Protein AF-A0A2V8FZW6-F1 (afdb_monomer_lite)

Secondary structure (DSSP, 8-state):
-----------------PPPP---S---SS---SS--TT---TT--STTEEEETTEEEEEE--SPPB-BT--EEEEEEEE-TTSPBPS-EEPBTTBS-EEEEEETTSS-EEEE-TT-S--HHHHHHHHHS--SS---------S---SEEEEEE-BSS-EEEEEEEEEEETTEEEEEEEEEEE-

Structure (mmCIF, N/CA/C/O backbone):
data_AF-A0A2V8FZW6-F1
#
_entry.id   AF-A0A2V8FZW6-F1
#
loop_
_atom_site.group_PDB
_atom_site.id
_atom_site.type_symbol
_atom_site.label_atom_id
_atom_site.label_alt_id
_atom_site.label_comp_id
_atom_site.label_asym_id
_atom_site.label_entity_id
_atom_site.label_seq_id
_atom_site.pdbx_PDB_ins_code
_atom_site.Cartn_x
_atom_site.Cartn_y
_atom_site.Cartn_z
_atom_site.occupancy
_atom_site.B_iso_or_equiv
_atom_site.auth_seq_id
_atom_site.auth_comp_id
_atom_site.auth_asym_id
_atom_site.auth_atom_id
_atom_site.pdbx_PDB_model_num
ATOM 1 N N . THR A 1 1 ? -23.608 31.453 0.745 1.00 37.31 1 THR A N 1
ATOM 2 C CA . THR A 1 1 ? -24.547 30.377 0.369 1.00 37.31 1 THR A CA 1
ATOM 3 C C . THR A 1 1 ? -24.039 29.763 -0.921 1.00 37.31 1 THR A C 1
ATOM 5 O O . THR A 1 1 ? -24.109 30.406 -1.955 1.00 37.31 1 THR A O 1
ATOM 8 N N . GLY A 1 2 ? -23.381 28.603 -0.852 1.00 37.06 2 GLY A N 1
ATOM 9 C CA . GLY A 1 2 ? -22.785 27.949 -2.024 1.00 37.06 2 GLY A CA 1
ATOM 10 C C . GLY A 1 2 ? -23.688 26.823 -2.505 1.00 37.06 2 GLY A C 1
ATOM 11 O O . GLY A 1 2 ? -23.987 25.921 -1.727 1.00 37.06 2 GLY A O 1
ATOM 12 N N . VAL A 1 3 ? -24.155 26.901 -3.746 1.00 42.91 3 VAL A N 1
ATOM 13 C CA . VAL A 1 3 ? -24.905 25.826 -4.403 1.00 42.91 3 VAL A CA 1
ATOM 14 C C . VAL A 1 3 ? -23.923 24.829 -5.017 1.00 42.91 3 VAL A C 1
ATOM 16 O O . VAL A 1 3 ? -22.973 25.223 -5.688 1.00 42.91 3 VAL A O 1
ATOM 19 N N . SER A 1 4 ? -24.134 23.537 -4.764 1.00 39.50 4 SER A N 1
ATOM 20 C CA . SER A 1 4 ? -23.433 22.450 -5.449 1.00 39.50 4 SER A CA 1
ATOM 21 C C . SER A 1 4 ? -24.036 22.284 -6.842 1.00 39.50 4 SER A C 1
ATOM 23 O O . SER A 1 4 ? -25.160 21.805 -6.971 1.00 39.50 4 SER A O 1
ATOM 25 N N . GLU A 1 5 ? -23.316 22.695 -7.881 1.00 42.81 5 GLU A N 1
ATOM 26 C CA . GLU A 1 5 ? -23.741 22.496 -9.268 1.00 42.81 5 GLU A CA 1
ATOM 27 C C . GLU A 1 5 ? -23.137 21.197 -9.815 1.00 42.81 5 GLU A C 1
ATOM 29 O O . GLU A 1 5 ? -21.936 20.953 -9.696 1.00 42.81 5 GLU A O 1
ATOM 34 N N . THR A 1 6 ? -23.976 20.333 -10.390 1.00 39.56 6 THR A N 1
ATOM 35 C CA . THR A 1 6 ? -23.524 19.135 -11.110 1.00 39.56 6 THR A CA 1
ATOM 36 C C . THR A 1 6 ? -23.432 19.483 -12.587 1.00 39.56 6 THR A C 1
ATOM 38 O O . THR A 1 6 ? -24.453 19.622 -13.258 1.00 39.56 6 THR A O 1
ATOM 41 N N . VAL A 1 7 ? -22.211 19.625 -13.097 1.00 40.31 7 VAL A N 1
ATOM 42 C CA . VAL A 1 7 ? -21.964 19.813 -14.530 1.00 40.31 7 VAL A CA 1
ATOM 43 C C . VAL A 1 7 ? -22.013 18.446 -15.211 1.00 40.31 7 VAL A C 1
ATOM 45 O O . VAL A 1 7 ? -21.285 17.530 -14.833 1.00 40.31 7 VAL A O 1
ATOM 48 N N . THR A 1 8 ? -22.873 18.303 -16.218 1.00 46.88 8 THR A N 1
ATOM 49 C CA . THR A 1 8 ? -22.914 17.126 -17.095 1.00 46.88 8 THR A CA 1
ATOM 50 C C . THR A 1 8 ? -22.388 17.512 -18.473 1.00 46.88 8 THR A C 1
ATOM 52 O O . THR A 1 8 ? -22.739 18.562 -19.006 1.00 46.88 8 THR A O 1
ATOM 55 N N . ALA A 1 9 ? -21.523 16.676 -19.046 1.00 47.47 9 ALA A N 1
ATOM 56 C CA . ALA A 1 9 ? -21.022 16.824 -20.408 1.00 47.47 9 ALA A CA 1
ATOM 57 C C . ALA A 1 9 ? -21.218 15.503 -21.161 1.00 47.47 9 ALA A C 1
ATOM 59 O O . ALA A 1 9 ? -20.984 14.430 -20.603 1.00 47.47 9 ALA A O 1
ATOM 60 N N . GLN A 1 10 ? -21.650 15.580 -22.420 1.00 45.34 10 GLN A N 1
ATOM 61 C CA . GLN A 1 10 ? -21.678 14.439 -23.334 1.00 45.34 10 GLN A CA 1
ATOM 62 C C . GLN A 1 10 ? -20.385 14.423 -24.150 1.00 45.34 10 GLN A C 1
ATOM 64 O O . GLN A 1 10 ? -20.013 15.425 -24.757 1.00 45.34 10 GLN A O 1
ATOM 69 N N . LEU A 1 11 ? -19.694 13.283 -24.132 1.00 40.28 11 LEU A N 1
ATOM 70 C CA . LEU A 1 11 ? -18.463 13.050 -24.879 1.00 40.28 11 LEU A CA 1
ATOM 71 C C . LEU A 1 11 ? -18.754 12.044 -25.998 1.00 40.28 11 LEU A C 1
ATOM 73 O O . LEU A 1 11 ? -18.928 10.856 -25.736 1.00 40.28 11 LEU A O 1
ATOM 77 N N . GLU A 1 12 ? -18.794 12.521 -27.238 1.00 54.53 12 GLU A N 1
ATOM 78 C CA . GLU A 1 12 ? -18.838 11.673 -28.433 1.00 54.53 12 GLU A CA 1
ATOM 79 C C . GLU A 1 12 ? -17.434 11.085 -28.658 1.00 54.53 12 GLU A C 1
ATOM 81 O O . GLU A 1 12 ? -16.469 11.818 -28.891 1.00 54.53 12 GLU A O 1
ATOM 86 N N . THR A 1 13 ? -17.285 9.763 -28.547 1.00 51.19 13 THR A N 1
ATOM 87 C CA . THR A 1 13 ? -16.025 9.065 -28.842 1.00 51.19 13 THR A CA 1
ATOM 88 C C . THR A 1 13 ? -16.138 8.337 -30.180 1.00 51.19 13 THR A C 1
ATOM 90 O O . THR A 1 13 ? -17.177 7.768 -30.509 1.00 51.19 13 THR A O 1
ATOM 93 N N . GLY A 1 14 ? -15.070 8.352 -30.985 1.00 64.56 14 GLY A N 1
ATOM 94 C CA . GLY A 1 14 ? -15.000 7.502 -32.176 1.00 64.56 14 GLY A CA 1
ATOM 95 C C . GLY A 1 14 ? -15.091 6.021 -31.791 1.00 64.56 14 GLY A C 1
ATOM 96 O O . GLY A 1 14 ? -14.743 5.654 -30.670 1.00 64.56 14 GLY A O 1
ATOM 97 N N . ALA A 1 15 ? -15.545 5.160 -32.706 1.00 63.94 15 ALA A N 1
ATOM 98 C CA . ALA A 1 15 ? -15.730 3.734 -32.435 1.00 63.94 15 ALA A CA 1
ATOM 99 C C . ALA A 1 15 ? -14.435 3.071 -31.917 1.00 63.94 15 ALA A C 1
ATOM 101 O O . ALA A 1 15 ? -13.518 2.772 -32.684 1.00 63.94 15 ALA A O 1
ATOM 102 N N . ILE A 1 16 ? -14.369 2.817 -30.607 1.00 58.41 16 ILE A N 1
ATOM 103 C CA . ILE A 1 16 ? -13.275 2.078 -29.977 1.00 58.41 16 ILE A CA 1
ATOM 104 C C . ILE A 1 16 ? -13.527 0.589 -30.227 1.00 58.41 16 ILE A C 1
ATOM 106 O O . ILE A 1 16 ? -14.427 -0.006 -29.636 1.00 58.41 16 ILE A O 1
ATOM 110 N N . ARG A 1 17 ? -12.736 -0.039 -31.105 1.00 65.25 17 ARG A N 1
ATOM 111 C CA . ARG A 1 17 ? -12.710 -1.506 -31.206 1.00 65.25 17 ARG A CA 1
ATOM 112 C C . ARG A 1 17 ? -11.964 -2.063 -29.997 1.00 65.25 17 ARG A C 1
ATOM 114 O O . ARG A 1 17 ? -10.741 -2.156 -30.013 1.00 65.25 17 ARG A O 1
ATOM 121 N N . GLY A 1 18 ? -12.706 -2.387 -28.944 1.00 56.25 18 GLY A N 1
ATOM 122 C CA . GLY A 1 18 ? -12.157 -3.049 -27.766 1.00 56.25 18 GLY A CA 1
ATOM 123 C C . GLY A 1 18 ? -11.680 -4.465 -28.091 1.00 56.25 18 GLY A C 1
ATOM 124 O O . GLY A 1 18 ? -12.322 -5.195 -28.847 1.00 56.25 18 GLY A O 1
ATOM 125 N N . THR A 1 19 ? -10.553 -4.861 -27.511 1.00 69.62 19 THR A N 1
ATOM 126 C CA . THR A 1 19 ? -10.194 -6.274 -27.358 1.00 69.62 19 THR A CA 1
ATOM 127 C C . THR A 1 19 ? -10.970 -6.866 -26.184 1.00 69.62 19 THR A C 1
ATOM 129 O O . THR A 1 19 ? -11.463 -6.127 -25.330 1.00 69.62 19 THR A O 1
ATOM 132 N N . SER A 1 20 ? -11.067 -8.197 -26.110 1.00 73.00 20 SER A N 1
ATOM 133 C CA . SER A 1 20 ? -11.586 -8.842 -24.899 1.00 73.00 20 SER A CA 1
ATOM 134 C C . SER A 1 20 ? -10.801 -8.352 -23.685 1.00 73.00 20 SER A C 1
ATOM 136 O O . SER A 1 20 ? -9.573 -8.249 -23.741 1.00 73.00 20 SER A O 1
ATOM 138 N N . LEU A 1 21 ? -11.512 -8.050 -22.600 1.00 49.66 21 LEU A N 1
ATOM 139 C CA . LEU A 1 21 ? -10.884 -7.688 -21.338 1.00 49.66 21 LEU A CA 1
ATOM 140 C C . LEU A 1 21 ? -10.069 -8.891 -20.850 1.00 49.66 21 LEU A C 1
ATOM 142 O O . LEU A 1 21 ? -10.603 -9.992 -20.713 1.00 49.66 21 LEU A O 1
ATOM 146 N N . ALA A 1 22 ? -8.778 -8.676 -20.628 1.00 60.47 22 ALA A N 1
ATOM 147 C CA . ALA A 1 22 ? -7.911 -9.597 -19.912 1.00 60.47 22 ALA A CA 1
ATOM 148 C C . ALA A 1 22 ? -7.628 -8.994 -18.534 1.00 60.47 22 ALA A C 1
ATOM 150 O O . ALA A 1 22 ? -7.476 -7.776 -18.417 1.00 60.47 22 ALA A O 1
ATOM 151 N N . GLY A 1 23 ? -7.590 -9.836 -17.499 1.00 60.00 23 GLY A N 1
ATOM 152 C CA . GLY A 1 23 ? -7.098 -9.411 -16.190 1.00 60.00 23 GLY A CA 1
ATOM 153 C C . GLY A 1 23 ? -5.628 -9.006 -16.284 1.00 60.00 23 GLY A C 1
ATOM 154 O O . GLY A 1 23 ? -4.887 -9.547 -17.108 1.00 60.00 23 GLY A O 1
ATOM 155 N N . ASP A 1 24 ? -5.218 -8.053 -15.456 1.00 74.44 24 ASP A N 1
ATOM 156 C CA . ASP A 1 24 ? -3.801 -7.771 -15.251 1.00 74.44 24 ASP A CA 1
ATOM 157 C C . ASP A 1 24 ? -3.147 -8.873 -14.389 1.00 74.44 24 ASP A C 1
ATOM 159 O O . ASP A 1 24 ? -3.790 -9.822 -13.933 1.00 74.44 24 ASP A O 1
ATOM 163 N N . ASP A 1 25 ? -1.839 -8.773 -14.182 1.00 71.62 25 ASP A N 1
ATOM 164 C CA . ASP A 1 25 ? -1.053 -9.699 -13.371 1.00 71.62 25 ASP A CA 1
ATOM 165 C C . ASP A 1 25 ? -1.052 -9.341 -11.870 1.00 71.62 25 ASP A C 1
ATOM 167 O O . ASP A 1 25 ? -0.186 -9.800 -11.130 1.00 71.62 25 ASP A O 1
ATOM 171 N N . SER A 1 26 ? -2.054 -8.588 -11.390 1.00 73.50 26 SER A N 1
ATOM 172 C CA . SER A 1 26 ? -2.211 -8.141 -9.990 1.00 73.50 26 SER A CA 1
ATOM 173 C C . SER A 1 26 ? -2.472 -9.244 -8.961 1.00 73.50 26 SER A C 1
ATOM 175 O O . SER A 1 26 ? -2.750 -8.943 -7.796 1.00 73.50 26 SER A O 1
ATOM 177 N N . ALA A 1 27 ? -2.475 -10.511 -9.368 1.00 68.56 27 ALA A N 1
ATOM 178 C CA . ALA A 1 27 ? -2.904 -11.611 -8.521 1.00 68.56 27 ALA A CA 1
ATOM 179 C C . ALA A 1 27 ? -2.099 -11.667 -7.211 1.00 68.56 27 ALA A C 1
ATOM 181 O O . ALA A 1 27 ? -0.873 -11.546 -7.187 1.00 68.56 27 ALA A O 1
ATOM 182 N N . LEU A 1 28 ? -2.801 -11.907 -6.102 1.00 61.47 28 LEU A N 1
ATOM 183 C CA . LEU A 1 28 ? -2.151 -12.283 -4.856 1.00 61.47 28 LEU A CA 1
ATOM 184 C C . LEU A 1 28 ? -1.648 -13.725 -5.012 1.00 61.47 28 LEU A C 1
ATOM 186 O O . LEU A 1 28 ? -2.444 -14.635 -5.246 1.00 61.47 28 LEU A O 1
ATOM 190 N N . SER A 1 29 ? -0.344 -13.958 -4.873 1.00 50.22 29 SER A N 1
ATOM 191 C CA . SER A 1 29 ? 0.184 -15.324 -4.823 1.00 50.22 29 SER A CA 1
ATOM 192 C C . SER A 1 29 ? -0.043 -15.900 -3.419 1.00 50.22 29 SER A C 1
ATOM 194 O O . SER A 1 29 ? 0.806 -15.777 -2.542 1.00 50.22 29 SER A O 1
ATOM 196 N N . GLY A 1 30 ? -1.228 -16.474 -3.194 1.00 43.97 30 GLY A N 1
ATOM 197 C CA . GLY A 1 30 ? -1.678 -17.078 -1.933 1.00 43.97 30 GLY A CA 1
ATOM 198 C C . GLY A 1 30 ? -3.182 -17.377 -1.980 1.00 43.97 30 GLY A C 1
ATOM 199 O O . GLY A 1 30 ? -3.922 -16.684 -2.674 1.00 43.97 30 GLY A O 1
ATOM 200 N N . VAL A 1 31 ? -3.637 -18.435 -1.298 1.00 35.38 31 VAL A N 1
ATOM 201 C CA . VAL A 1 31 ? -5.030 -18.925 -1.351 1.00 35.38 31 VAL A CA 1
ATOM 202 C C . VAL A 1 31 ? -6.021 -17.811 -0.990 1.00 35.38 31 VAL A C 1
ATOM 204 O O . VAL A 1 31 ? -6.057 -17.341 0.140 1.00 35.38 31 VAL A O 1
ATOM 207 N N . VAL A 1 32 ? -6.867 -17.420 -1.947 1.00 36.56 32 VAL A N 1
ATOM 208 C CA . VAL A 1 32 ? -8.099 -16.654 -1.698 1.00 36.56 32 VAL A CA 1
ATOM 209 C C . VAL A 1 32 ? -9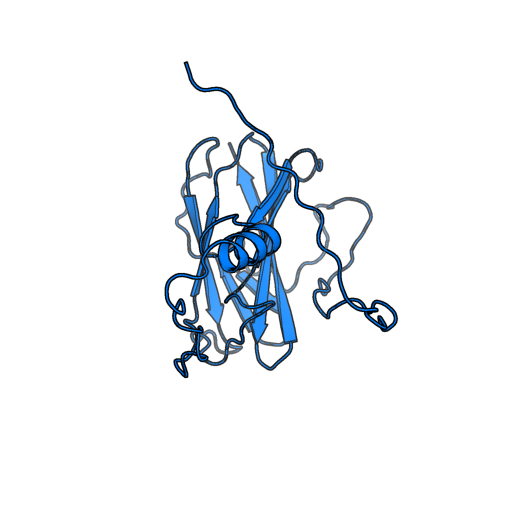.175 -17.641 -1.243 1.00 36.56 32 VAL A C 1
ATOM 211 O O . VAL A 1 32 ? -9.989 -18.126 -2.026 1.00 36.56 32 VAL A O 1
ATOM 214 N N . GLY A 1 33 ? -9.116 -18.011 0.035 1.00 32.34 33 GLY A N 1
ATOM 215 C CA . GLY A 1 33 ? -10.175 -18.752 0.711 1.00 32.34 33 GLY A CA 1
ATOM 216 C C . GLY A 1 33 ? -11.319 -17.813 1.089 1.00 32.34 33 GLY A C 1
ATOM 217 O O . GLY A 1 33 ? -11.106 -16.644 1.403 1.00 32.34 33 GLY A O 1
ATOM 218 N N . SER A 1 34 ? -12.553 -18.314 1.044 1.00 38.72 34 SER A N 1
ATOM 219 C CA . SER A 1 34 ? -13.730 -17.582 1.522 1.00 38.72 34 SER A CA 1
ATOM 220 C C . SER A 1 34 ? -13.543 -17.190 2.994 1.00 38.72 34 SER A C 1
ATOM 222 O O . SER A 1 34 ? -13.568 -18.044 3.875 1.00 38.72 34 SER A O 1
ATOM 224 N N . GLY A 1 35 ? -13.355 -15.892 3.238 1.00 41.72 35 GLY A N 1
ATOM 225 C CA . GLY A 1 35 ? -13.080 -15.320 4.555 1.00 41.72 35 GLY A CA 1
ATOM 226 C C . GLY A 1 35 ? -11.583 -15.232 4.855 1.00 41.72 35 GLY A C 1
ATOM 227 O O . GLY A 1 35 ? -10.868 -16.223 4.769 1.00 41.72 35 GLY A O 1
ATOM 228 N N . PHE A 1 36 ? -11.118 -14.036 5.241 1.00 44.56 36 PHE A N 1
ATOM 229 C CA . PHE A 1 36 ? -9.757 -13.797 5.732 1.00 44.56 36 PHE A CA 1
ATOM 230 C C . PHE A 1 36 ? -9.519 -14.580 7.034 1.00 44.56 36 PHE A C 1
ATOM 232 O O . PHE A 1 36 ? -9.681 -14.054 8.139 1.00 44.56 36 PHE A O 1
ATOM 239 N N . SER A 1 37 ? -9.183 -15.860 6.906 1.00 39.72 37 SER A N 1
ATOM 240 C CA . SER A 1 37 ? -8.932 -16.765 8.019 1.00 39.72 37 SER A CA 1
ATOM 241 C C . SER A 1 37 ? -7.537 -16.528 8.594 1.00 39.72 37 SER A C 1
ATOM 243 O O . SER A 1 37 ? -6.593 -16.157 7.899 1.00 39.72 37 SER A O 1
ATOM 245 N N . ARG A 1 38 ? -7.395 -16.755 9.904 1.00 42.84 38 ARG A N 1
ATOM 246 C CA . ARG A 1 38 ? -6.183 -16.470 10.699 1.00 42.84 38 ARG A CA 1
ATOM 247 C C . ARG A 1 38 ? -4.940 -17.276 10.274 1.00 42.84 38 ARG A C 1
ATOM 249 O O . ARG A 1 38 ? -3.876 -17.070 10.845 1.00 42.84 38 ARG A O 1
ATOM 256 N N . THR A 1 39 ? -5.089 -18.203 9.331 1.00 36.53 39 THR A N 1
ATOM 257 C CA . THR A 1 39 ? -4.117 -19.249 8.990 1.00 36.53 39 THR A CA 1
ATOM 258 C C . THR A 1 39 ? -3.834 -19.374 7.496 1.00 36.53 39 THR A C 1
ATOM 260 O O . THR A 1 39 ? -3.226 -20.366 7.100 1.00 36.53 39 THR A O 1
ATOM 263 N N . ASP A 1 40 ? -4.216 -18.405 6.659 1.00 40.09 40 ASP A N 1
ATOM 264 C CA . ASP A 1 40 ? -3.645 -18.369 5.311 1.00 40.09 40 ASP A CA 1
ATOM 265 C C . ASP A 1 40 ? -2.142 -18.161 5.479 1.00 40.09 40 ASP A C 1
ATOM 267 O O . ASP A 1 40 ? -1.707 -17.127 5.985 1.00 40.09 40 ASP A O 1
ATOM 271 N N . ALA A 1 41 ? -1.358 -19.193 5.165 1.00 36.28 41 ALA A N 1
ATOM 272 C CA . ALA A 1 41 ? 0.093 -19.171 5.201 1.00 36.28 41 ALA A CA 1
ATOM 273 C C . ALA A 1 41 ? 0.577 -18.185 4.132 1.00 36.28 41 ALA A C 1
ATOM 275 O O . ALA A 1 41 ? 0.860 -18.535 2.989 1.00 36.28 41 ALA A O 1
ATOM 276 N N . LEU A 1 42 ? 0.572 -16.918 4.528 1.00 42.50 42 LEU A N 1
ATOM 277 C CA . LEU A 1 42 ? 1.195 -15.800 3.856 1.00 42.50 42 LEU A CA 1
ATOM 278 C C . LEU A 1 42 ? 2.650 -16.185 3.567 1.00 42.50 42 LEU A C 1
ATOM 280 O O . LEU A 1 42 ? 3.297 -16.790 4.426 1.00 42.50 42 LEU A O 1
ATOM 284 N N . SER A 1 43 ? 3.153 -15.819 2.384 1.00 39.81 43 SER A N 1
ATOM 285 C CA . SER A 1 43 ? 4.587 -15.679 2.101 1.00 39.81 43 SER A CA 1
ATOM 286 C C . SER A 1 43 ? 5.386 -15.472 3.374 1.00 39.81 43 SER A C 1
ATOM 288 O O . SER A 1 43 ? 5.110 -14.476 4.031 1.00 39.81 43 SER A O 1
ATOM 290 N N . GLU A 1 44 ? 6.311 -16.385 3.701 1.00 36.91 44 GLU A N 1
ATOM 291 C CA . GLU A 1 44 ? 7.166 -16.397 4.901 1.00 36.91 44 GLU A CA 1
ATOM 292 C C . GLU A 1 44 ? 7.077 -15.096 5.723 1.00 36.91 44 GLU A C 1
ATOM 294 O O . GLU A 1 44 ? 7.885 -14.176 5.569 1.00 36.91 44 GLU A O 1
ATOM 299 N N . VAL A 1 45 ? 6.023 -14.983 6.542 1.00 39.16 45 VAL A N 1
ATOM 300 C CA . VAL A 1 45 ? 5.827 -13.827 7.417 1.00 39.16 45 VAL A CA 1
ATOM 301 C C . VAL A 1 45 ? 6.799 -14.017 8.559 1.00 39.16 45 VAL A C 1
ATOM 303 O O . VAL A 1 45 ? 6.475 -14.602 9.592 1.00 39.16 45 VAL A O 1
ATOM 306 N N . VAL A 1 46 ? 8.026 -13.544 8.367 1.00 34.97 46 VAL A N 1
ATOM 307 C CA . VAL A 1 46 ? 8.974 -13.398 9.470 1.00 34.97 46 VAL A CA 1
ATOM 308 C C . VAL A 1 46 ? 8.625 -12.090 10.173 1.00 34.97 46 VAL A C 1
ATOM 310 O O . VAL A 1 46 ? 9.205 -11.036 9.924 1.00 34.97 46 VAL A O 1
ATOM 313 N N . GLY A 1 47 ? 7.611 -12.157 11.034 1.00 39.16 47 GLY A N 1
ATOM 314 C CA . GLY A 1 47 ? 7.142 -11.020 11.819 1.00 39.16 47 GLY A CA 1
ATOM 315 C C . GLY A 1 47 ? 6.369 -9.981 11.002 1.00 39.16 47 GLY A C 1
ATOM 316 O O . GLY A 1 47 ? 6.451 -9.895 9.783 1.00 39.16 47 GLY A O 1
ATOM 317 N N . SER A 1 48 ? 5.591 -9.168 11.704 1.00 53.41 48 SER A N 1
ATOM 318 C CA . SER A 1 48 ? 4.645 -8.150 11.221 1.00 53.41 48 SER A CA 1
ATOM 319 C C . SER A 1 48 ? 5.234 -6.994 10.384 1.00 53.41 48 SER A C 1
ATOM 321 O O . SER A 1 48 ? 4.646 -5.916 10.343 1.00 53.41 48 SER A O 1
ATOM 323 N N . GLY A 1 49 ? 6.408 -7.163 9.772 1.00 63.81 49 GLY A N 1
ATOM 324 C CA . GLY A 1 49 ? 7.179 -6.089 9.150 1.00 63.81 49 GLY A CA 1
ATOM 325 C C . GLY A 1 49 ? 7.359 -6.200 7.640 1.00 63.81 49 GLY A C 1
ATOM 326 O O . GLY A 1 49 ? 7.576 -5.171 7.013 1.00 63.81 49 GLY A O 1
ATOM 327 N N . PHE A 1 50 ? 7.275 -7.388 7.028 1.00 67.00 50 PHE A N 1
ATOM 328 C CA . PHE A 1 50 ? 7.506 -7.523 5.586 1.00 67.00 50 PHE A CA 1
ATOM 329 C C . PHE A 1 50 ? 6.744 -8.684 4.936 1.00 67.00 50 PHE A C 1
ATOM 331 O O . PHE A 1 50 ? 6.373 -9.651 5.594 1.00 67.00 50 PHE A O 1
ATOM 338 N N . SER A 1 51 ? 6.557 -8.592 3.621 1.00 74.94 51 SER A N 1
ATOM 339 C CA . SER A 1 51 ? 6.024 -9.647 2.754 1.00 74.94 51 SER A CA 1
ATOM 340 C C . SER A 1 51 ? 7.012 -9.921 1.618 1.00 74.94 51 SER A C 1
ATOM 342 O O . SER A 1 51 ? 7.724 -9.009 1.192 1.00 74.94 51 SER A O 1
ATOM 344 N N . ARG A 1 52 ? 7.104 -11.170 1.147 1.00 76.44 52 ARG A N 1
ATOM 345 C CA . ARG A 1 52 ? 8.059 -11.580 0.107 1.00 76.44 52 ARG A CA 1
ATOM 346 C C . ARG A 1 52 ? 7.351 -12.244 -1.067 1.00 76.44 52 ARG A C 1
ATOM 348 O O . ARG A 1 52 ? 6.616 -13.207 -0.867 1.00 76.44 52 ARG A O 1
ATOM 355 N N . THR A 1 53 ? 7.646 -11.790 -2.278 1.00 72.00 53 THR A N 1
ATOM 356 C CA . THR A 1 53 ? 7.065 -12.320 -3.518 1.00 72.00 53 THR A CA 1
ATOM 357 C C . THR A 1 53 ? 8.135 -12.273 -4.611 1.00 72.00 53 THR A C 1
ATOM 359 O O . THR A 1 53 ? 8.823 -11.268 -4.747 1.00 72.00 53 THR A O 1
ATOM 362 N N . ASN A 1 54 ? 8.369 -13.387 -5.319 1.00 73.62 54 ASN A N 1
ATOM 363 C CA . ASN A 1 54 ? 9.323 -13.493 -6.445 1.00 73.62 54 ASN A CA 1
ATOM 364 C C . ASN A 1 54 ? 10.730 -12.897 -6.199 1.00 73.62 54 ASN A C 1
ATOM 366 O O . ASN A 1 54 ? 11.328 -12.285 -7.079 1.00 73.62 54 ASN A O 1
ATOM 370 N N . GLY A 1 55 ? 11.278 -13.053 -4.988 1.00 77.81 55 GLY A N 1
ATOM 371 C CA . GLY A 1 55 ? 12.589 -12.493 -4.631 1.00 77.81 55 GLY A CA 1
ATOM 372 C C . GLY A 1 55 ? 12.579 -10.997 -4.291 1.00 77.81 55 GLY A C 1
ATOM 373 O O . GLY A 1 55 ? 13.602 -10.480 -3.857 1.00 77.81 55 GLY A O 1
ATOM 374 N N . THR A 1 56 ? 11.438 -10.322 -4.396 1.00 87.44 56 THR A N 1
ATOM 375 C CA . THR A 1 56 ? 11.199 -8.971 -3.878 1.00 87.44 56 THR A CA 1
ATOM 376 C C . THR A 1 56 ? 10.689 -9.051 -2.441 1.00 87.44 56 THR A C 1
ATOM 378 O O . THR A 1 56 ? 9.858 -9.898 -2.108 1.00 87.44 56 THR A O 1
ATOM 381 N N . ARG A 1 57 ? 11.186 -8.178 -1.568 1.00 90.94 57 ARG A N 1
ATOM 382 C CA . ARG A 1 57 ? 10.692 -7.989 -0.198 1.00 90.94 57 ARG A CA 1
ATOM 383 C C . ARG A 1 57 ? 10.046 -6.613 -0.101 1.00 90.94 57 ARG A C 1
ATOM 385 O O . ARG A 1 57 ? 10.636 -5.632 -0.524 1.00 90.94 57 ARG A O 1
ATOM 392 N N . ILE A 1 58 ? 8.850 -6.523 0.465 1.00 92.56 58 ILE A N 1
ATOM 393 C CA . ILE A 1 58 ? 8.179 -5.248 0.739 1.00 92.56 58 ILE A CA 1
ATOM 394 C C . ILE A 1 58 ? 8.058 -5.113 2.250 1.00 92.56 58 ILE A C 1
ATOM 396 O O . ILE A 1 58 ? 7.422 -5.944 2.894 1.00 92.56 58 ILE A O 1
ATOM 400 N N . VAL A 1 59 ? 8.684 -4.083 2.810 1.00 92.56 59 VAL A N 1
ATOM 401 C CA . VAL A 1 59 ? 8.812 -3.831 4.247 1.00 92.56 59 VAL A CA 1
ATOM 402 C C . VAL A 1 59 ? 7.941 -2.647 4.641 1.00 92.56 59 VAL A C 1
ATOM 404 O O . VAL A 1 59 ? 8.095 -1.562 4.088 1.00 92.56 59 VAL A O 1
ATOM 407 N N . TRP A 1 60 ? 7.059 -2.814 5.622 1.00 93.00 60 TRP A N 1
ATOM 408 C CA . TRP A 1 60 ? 6.320 -1.707 6.221 1.00 93.00 60 TRP A CA 1
ATOM 409 C C . TRP A 1 60 ? 7.220 -0.936 7.190 1.00 93.00 60 TRP A C 1
ATOM 411 O O . TRP A 1 60 ? 7.569 -1.416 8.269 1.00 93.00 60 TRP A O 1
ATOM 421 N N . VAL A 1 61 ? 7.590 0.283 6.802 1.00 92.00 61 VAL A N 1
ATOM 422 C CA . VAL A 1 61 ? 8.404 1.193 7.607 1.00 92.00 61 VAL A CA 1
ATOM 423 C C . VAL A 1 61 ? 7.484 1.962 8.553 1.00 92.00 61 VAL A C 1
ATOM 425 O O . VAL A 1 61 ? 6.767 2.874 8.137 1.00 92.00 61 VAL A O 1
ATOM 428 N N . ARG A 1 62 ? 7.491 1.579 9.831 1.00 88.00 62 ARG A N 1
ATOM 429 C CA . ARG A 1 62 ? 6.705 2.219 10.893 1.00 88.00 62 ARG A CA 1
ATOM 430 C C . ARG A 1 62 ? 7.372 2.072 12.255 1.00 88.00 62 ARG A C 1
ATOM 432 O O . ARG A 1 62 ? 8.222 1.204 12.444 1.00 88.00 62 ARG A O 1
ATOM 439 N N . ASP A 1 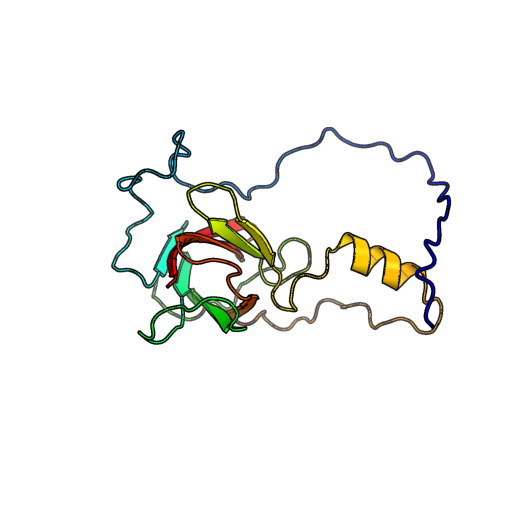63 ? 6.931 2.882 13.208 1.00 85.88 63 ASP A N 1
ATOM 440 C CA . ASP A 1 63 ? 7.192 2.637 14.621 1.00 85.88 63 ASP A CA 1
ATOM 441 C C . ASP A 1 63 ? 6.215 1.592 15.204 1.00 85.88 63 ASP A C 1
ATOM 443 O O . ASP A 1 63 ? 5.341 1.039 14.520 1.00 85.88 63 ASP A O 1
ATOM 447 N N . THR A 1 64 ? 6.376 1.308 16.494 1.00 81.19 64 THR A N 1
ATOM 448 C CA . THR A 1 64 ? 5.535 0.371 17.247 1.00 81.19 64 THR A CA 1
ATOM 449 C C . THR A 1 64 ? 4.304 1.033 17.875 1.00 81.19 64 THR A C 1
ATOM 451 O O . THR A 1 64 ? 3.614 0.388 18.668 1.00 81.19 64 THR A O 1
ATOM 454 N N . GLN A 1 65 ? 3.997 2.296 17.541 1.00 85.62 65 GLN A N 1
ATOM 455 C CA . GLN A 1 65 ? 2.826 2.966 18.100 1.00 85.62 65 GLN A CA 1
ATOM 456 C C . GLN A 1 65 ? 1.535 2.308 17.596 1.00 85.62 65 GLN A C 1
ATOM 458 O O . GLN A 1 65 ? 1.461 1.892 16.434 1.00 85.62 65 GLN A O 1
ATOM 463 N N . PRO A 1 66 ? 0.495 2.192 18.441 1.00 89.31 66 PRO A N 1
ATOM 464 C CA . PRO A 1 66 ? -0.807 1.704 18.007 1.00 89.31 66 PRO A CA 1
ATOM 465 C C . PRO A 1 66 ? -1.386 2.561 16.877 1.00 89.31 66 PRO A C 1
ATOM 467 O O . PRO A 1 66 ? -1.283 3.783 16.905 1.00 89.31 66 PRO A O 1
ATOM 470 N N . LEU A 1 67 ? -2.044 1.921 15.908 1.00 91.06 67 LEU A N 1
ATOM 471 C CA . LEU A 1 67 ? -2.837 2.648 14.920 1.00 91.06 67 LEU A CA 1
ATOM 472 C C . LEU A 1 67 ? -4.139 3.109 15.564 1.00 91.06 67 LEU A C 1
ATOM 474 O O . LEU A 1 67 ? -4.844 2.297 16.169 1.00 91.06 67 LEU A O 1
ATOM 478 N N . THR A 1 68 ? -4.458 4.386 15.396 1.00 91.00 68 THR A N 1
ATOM 479 C CA . THR A 1 68 ? -5.689 4.997 15.893 1.00 91.00 68 THR A CA 1
ATOM 480 C C . THR A 1 68 ? -6.579 5.446 14.748 1.00 91.00 68 THR A C 1
ATOM 482 O O . THR A 1 68 ? -6.124 5.773 13.648 1.00 91.00 68 THR A O 1
ATOM 485 N N . THR A 1 69 ? -7.878 5.471 15.010 1.00 90.31 69 THR A N 1
ATOM 486 C CA . THR A 1 69 ? -8.846 6.023 14.059 1.00 90.31 69 THR A CA 1
ATOM 487 C C . THR A 1 69 ? -8.745 7.540 13.920 1.00 90.31 69 THR A C 1
ATOM 489 O O . THR A 1 69 ? -8.245 8.235 14.803 1.00 90.31 69 THR A O 1
ATOM 492 N N . LYS A 1 70 ? -9.269 8.063 12.804 1.00 84.62 70 LYS A N 1
ATOM 493 C CA . LYS A 1 70 ? -9.449 9.503 12.533 1.00 84.62 70 LYS A CA 1
ATOM 494 C C . LYS A 1 70 ? -8.156 10.327 12.595 1.00 84.62 70 LYS A C 1
ATOM 496 O O . LYS A 1 70 ? -8.200 11.549 12.709 1.00 84.62 70 LYS A O 1
ATOM 501 N N . THR A 1 71 ? -7.008 9.669 12.475 1.00 85.69 71 THR A N 1
ATOM 502 C CA . THR A 1 71 ? -5.692 10.295 12.354 1.00 85.69 71 THR A CA 1
ATOM 503 C C . THR A 1 71 ? -5.161 10.034 10.952 1.00 85.69 71 THR A C 1
ATOM 505 O O . THR A 1 71 ? -5.148 8.892 10.499 1.00 85.69 71 THR A O 1
ATOM 508 N N . LEU A 1 72 ? -4.736 11.089 10.253 1.00 85.38 72 LEU A N 1
ATOM 509 C CA . LEU A 1 72 ? -4.035 10.936 8.982 1.00 85.38 72 LEU A CA 1
ATOM 510 C C . LEU A 1 72 ? -2.632 10.383 9.255 1.00 85.38 72 LEU A C 1
ATOM 512 O O . LEU A 1 72 ? -1.849 10.993 9.980 1.00 85.38 72 LEU A O 1
ATOM 516 N N . THR A 1 73 ? -2.313 9.237 8.666 1.00 86.00 73 THR A N 1
ATOM 517 C CA . THR A 1 73 ? -1.015 8.572 8.783 1.00 86.00 73 THR A CA 1
ATOM 518 C C . THR A 1 73 ? -0.417 8.360 7.398 1.00 86.00 73 THR A C 1
ATOM 520 O O . THR A 1 73 ? -1.126 8.061 6.437 1.00 86.00 73 THR A O 1
ATOM 523 N N . ILE A 1 74 ? 0.903 8.511 7.293 1.00 88.19 74 ILE A N 1
ATOM 524 C CA . ILE A 1 74 ? 1.651 8.217 6.070 1.00 88.19 74 ILE A CA 1
ATOM 525 C C . ILE A 1 74 ? 2.184 6.785 6.161 1.00 88.19 74 ILE A C 1
ATOM 527 O O . ILE A 1 74 ? 3.161 6.515 6.859 1.00 88.19 74 ILE A O 1
ATOM 531 N N . PHE A 1 75 ? 1.532 5.854 5.467 1.00 92.00 75 PHE A N 1
ATOM 532 C CA . PHE A 1 75 ? 1.929 4.447 5.436 1.00 92.00 75 PHE A CA 1
ATOM 533 C C . PHE A 1 75 ? 3.055 4.257 4.432 1.00 92.00 75 PHE A C 1
ATOM 535 O O . PHE A 1 75 ? 2.817 4.308 3.229 1.00 92.00 75 PHE A O 1
ATOM 542 N N . THR A 1 76 ? 4.273 4.048 4.924 1.00 93.69 76 THR A N 1
ATOM 543 C CA . THR A 1 76 ? 5.474 3.950 4.090 1.00 93.69 76 THR A CA 1
ATOM 544 C C . THR A 1 76 ? 5.924 2.503 3.945 1.00 93.69 76 THR A C 1
ATOM 546 O O . THR A 1 76 ? 6.083 1.795 4.937 1.00 93.69 76 THR A O 1
ATOM 549 N N . PHE A 1 77 ? 6.176 2.075 2.712 1.00 94.25 77 PHE A N 1
ATOM 550 C CA . PHE A 1 77 ? 6.672 0.747 2.383 1.00 94.25 77 PHE A CA 1
ATOM 551 C C . PHE A 1 77 ? 7.969 0.856 1.590 1.00 94.25 77 PHE A C 1
ATOM 553 O O . PHE A 1 77 ? 8.032 1.587 0.603 1.00 94.25 77 PHE A O 1
ATOM 560 N N . ARG A 1 78 ? 8.997 0.123 2.018 1.00 94.62 78 ARG A N 1
ATOM 561 C CA . ARG A 1 78 ? 10.278 0.010 1.319 1.00 94.62 78 ARG A CA 1
ATOM 562 C C . ARG A 1 78 ? 10.332 -1.308 0.560 1.00 94.62 78 ARG A C 1
ATOM 564 O O . ARG A 1 78 ? 10.095 -2.363 1.140 1.00 94.62 78 ARG A O 1
ATOM 571 N N . VAL A 1 79 ? 10.655 -1.239 -0.720 1.00 94.62 79 VAL A N 1
ATOM 572 C CA . VAL A 1 79 ? 10.904 -2.384 -1.584 1.00 94.62 79 VAL A CA 1
ATOM 573 C C . VAL A 1 79 ? 12.391 -2.709 -1.546 1.00 94.62 79 VAL A C 1
ATOM 575 O O . VAL A 1 79 ? 13.247 -1.844 -1.728 1.00 94.62 79 VAL A O 1
ATOM 578 N N . GLU A 1 80 ? 12.688 -3.970 -1.290 1.00 93.75 80 GLU A N 1
ATOM 579 C CA . GLU A 1 80 ? 14.023 -4.525 -1.183 1.00 93.75 80 GLU A CA 1
ATOM 580 C C . GLU A 1 80 ? 14.175 -5.698 -2.159 1.00 93.75 80 GLU A C 1
ATOM 582 O O . GLU A 1 80 ? 13.213 -6.404 -2.486 1.00 93.75 80 GLU A O 1
ATOM 587 N N . ASP A 1 81 ? 15.398 -5.922 -2.619 1.00 90.69 81 ASP A N 1
ATOM 588 C CA . ASP A 1 81 ? 15.761 -7.114 -3.370 1.00 90.69 81 ASP A CA 1
ATOM 589 C C . ASP A 1 81 ? 15.844 -8.365 -2.467 1.00 90.69 81 ASP A C 1
ATOM 591 O O . ASP A 1 81 ? 15.540 -8.353 -1.267 1.00 90.69 81 ASP A O 1
ATOM 595 N N . ALA A 1 82 ? 16.275 -9.489 -3.044 1.00 85.44 82 ALA A N 1
ATOM 596 C CA . ALA A 1 82 ? 16.390 -10.740 -2.305 1.00 85.44 82 ALA A CA 1
ATOM 597 C C . ALA A 1 82 ? 17.480 -10.700 -1.216 1.00 85.44 82 ALA A C 1
ATOM 599 O O . ALA A 1 82 ? 17.391 -11.471 -0.258 1.00 85.44 82 ALA A O 1
ATOM 600 N N . GLY A 1 83 ? 18.475 -9.822 -1.361 1.00 85.50 83 GLY A N 1
ATOM 601 C CA . GLY A 1 83 ? 19.551 -9.580 -0.403 1.00 85.50 83 GLY A CA 1
ATOM 602 C C . GLY A 1 83 ? 19.212 -8.532 0.663 1.00 85.50 83 GLY A C 1
ATOM 603 O O . GLY A 1 83 ? 20.051 -8.262 1.521 1.00 85.50 83 GLY A O 1
ATOM 604 N N . GLY A 1 84 ? 18.005 -7.954 0.636 1.00 86.88 84 GLY A N 1
ATOM 605 C CA . GLY A 1 84 ? 17.563 -6.923 1.578 1.00 86.88 84 GLY A CA 1
ATOM 606 C C . GLY A 1 84 ? 18.063 -5.512 1.247 1.00 86.88 84 GLY A C 1
ATOM 607 O O . GLY A 1 84 ? 17.937 -4.619 2.083 1.00 86.88 84 GLY A O 1
ATOM 608 N N . GLN A 1 85 ? 18.646 -5.291 0.064 1.00 92.19 85 GLN A N 1
ATOM 609 C CA . GLN A 1 85 ? 19.063 -3.957 -0.374 1.00 92.19 85 GLN A CA 1
ATOM 610 C C . GLN A 1 85 ? 17.883 -3.200 -0.990 1.00 92.19 85 GLN A C 1
ATOM 612 O O . GLN A 1 85 ? 17.037 -3.834 -1.622 1.00 92.19 85 GLN A O 1
ATOM 617 N N . PRO A 1 86 ? 17.801 -1.862 -0.851 1.00 93.94 86 PRO A N 1
ATOM 618 C CA . PRO A 1 86 ? 16.756 -1.073 -1.498 1.00 93.94 86 PRO A CA 1
ATOM 619 C C . PRO A 1 86 ? 16.714 -1.311 -3.014 1.00 93.94 86 PRO A C 1
ATOM 621 O O . PRO A 1 86 ? 17.738 -1.208 -3.689 1.00 93.94 86 PRO A O 1
ATOM 624 N N . ALA A 1 87 ? 15.526 -1.603 -3.541 1.00 92.81 87 ALA A N 1
ATOM 625 C CA . ALA A 1 87 ? 15.316 -1.812 -4.970 1.00 92.81 87 ALA A CA 1
ATOM 626 C C . ALA A 1 87 ? 15.572 -0.520 -5.771 1.00 92.81 87 ALA A C 1
ATOM 628 O O . ALA A 1 87 ? 15.208 0.574 -5.343 1.00 92.81 87 ALA A O 1
ATOM 629 N N . ASN A 1 88 ? 16.178 -0.638 -6.951 1.00 91.69 88 ASN A N 1
ATOM 630 C CA . ASN A 1 88 ? 16.504 0.484 -7.846 1.00 91.69 88 ASN A CA 1
ATOM 631 C C . ASN A 1 88 ? 15.966 0.273 -9.277 1.00 91.69 88 ASN A C 1
ATOM 633 O O . ASN A 1 88 ? 16.417 0.900 -10.232 1.00 91.69 88 ASN A O 1
ATOM 637 N N . ASP A 1 89 ? 15.004 -0.631 -9.405 1.00 91.94 89 ASP A N 1
ATOM 638 C CA . ASP A 1 89 ? 14.494 -1.240 -10.635 1.00 91.94 89 ASP A CA 1
ATOM 639 C C . ASP A 1 89 ? 12.955 -1.340 -10.602 1.00 91.94 89 ASP A C 1
ATOM 641 O O . ASP A 1 89 ? 12.350 -2.240 -11.189 1.00 91.94 89 ASP A O 1
ATOM 645 N N . LEU A 1 90 ? 12.313 -0.419 -9.873 1.00 93.12 90 LEU A N 1
A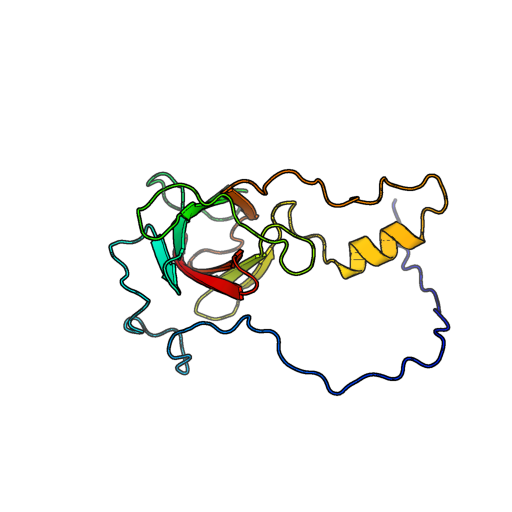TOM 646 C CA . LEU A 1 90 ? 10.861 -0.286 -9.862 1.00 93.12 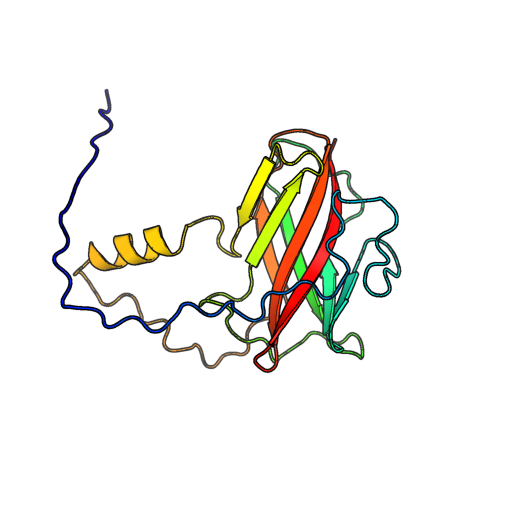90 LEU A CA 1
ATOM 647 C C . LEU A 1 90 ? 10.356 0.334 -11.167 1.00 93.12 90 LEU A C 1
ATOM 649 O O . LEU A 1 90 ? 10.910 1.312 -11.673 1.00 93.12 90 LEU A O 1
ATOM 653 N N . ASP A 1 91 ? 9.237 -0.203 -11.638 1.00 92.19 91 ASP A N 1
ATOM 654 C CA . ASP A 1 91 ? 8.481 0.271 -12.786 1.00 92.19 91 ASP A CA 1
ATOM 655 C C . ASP A 1 91 ? 7.228 1.025 -12.326 1.00 92.19 91 ASP A C 1
ATOM 657 O O . ASP A 1 91 ? 6.650 0.746 -11.272 1.00 92.19 91 ASP A O 1
ATOM 661 N N . LEU A 1 92 ? 6.734 1.935 -13.169 1.00 90.38 92 LEU A N 1
ATOM 662 C CA . LEU A 1 92 ? 5.401 2.496 -12.968 1.00 90.38 92 LEU A CA 1
ATOM 663 C C . LEU A 1 92 ? 4.346 1.405 -13.171 1.00 90.38 92 LEU A C 1
ATOM 665 O O . LEU A 1 92 ? 4.259 0.781 -14.233 1.00 90.38 92 LEU A O 1
ATOM 669 N N . TYR A 1 93 ? 3.495 1.228 -12.167 1.00 87.81 93 TYR A N 1
ATOM 670 C CA . TYR A 1 93 ? 2.303 0.409 -12.248 1.00 87.81 93 TYR A CA 1
ATOM 671 C C . TYR A 1 93 ? 1.081 1.300 -12.473 1.00 87.81 93 TYR A C 1
ATOM 673 O O . TYR A 1 93 ? 0.849 2.230 -11.711 1.00 87.81 93 TYR A O 1
ATOM 681 N N . MET A 1 94 ? 0.351 1.086 -13.573 1.00 86.75 94 MET A N 1
ATOM 682 C CA . MET A 1 94 ? -0.784 1.933 -13.983 1.00 86.75 94 MET A CA 1
ATOM 683 C C . MET A 1 94 ? -0.481 3.448 -13.945 1.00 86.75 94 MET A C 1
ATOM 685 O O . MET A 1 94 ? -1.361 4.254 -13.663 1.00 86.75 94 MET A O 1
ATOM 689 N N . GLY A 1 95 ? 0.766 3.844 -14.230 1.00 85.12 95 GLY A N 1
ATOM 690 C CA . GLY A 1 95 ? 1.208 5.243 -14.225 1.00 85.12 95 GLY A CA 1
ATOM 691 C C . GLY A 1 95 ? 1.683 5.788 -12.872 1.00 85.12 95 GLY A C 1
ATOM 692 O O . GLY A 1 95 ? 2.033 6.963 -12.808 1.00 85.12 95 GLY A O 1
ATOM 693 N N . MET A 1 96 ? 1.738 4.976 -11.808 1.00 89.19 96 MET A N 1
ATOM 694 C CA . MET A 1 96 ? 2.202 5.394 -10.478 1.00 89.19 96 MET A CA 1
ATOM 695 C C . MET A 1 96 ? 3.223 4.424 -9.862 1.00 89.19 96 MET A C 1
ATOM 697 O O . MET A 1 96 ? 3.295 3.267 -10.264 1.00 89.19 96 MET A O 1
ATOM 701 N N . PRO A 1 97 ? 4.016 4.860 -8.864 1.00 90.31 97 PRO A N 1
ATOM 702 C CA . PRO A 1 97 ? 5.015 4.001 -8.214 1.00 90.31 97 PRO A CA 1
ATOM 703 C C . PRO A 1 97 ? 4.432 2.813 -7.430 1.00 90.31 97 PRO A C 1
ATOM 705 O O . PRO A 1 97 ? 5.157 1.882 -7.093 1.00 90.31 97 PRO A O 1
ATOM 708 N N . GLY A 1 98 ? 3.135 2.839 -7.115 1.00 92.25 98 GLY A N 1
ATOM 709 C CA . GLY A 1 98 ? 2.453 1.746 -6.434 1.00 92.25 98 GLY A CA 1
ATOM 710 C C . GLY A 1 98 ? 1.005 2.073 -6.087 1.00 92.25 98 GLY A C 1
ATOM 711 O O . GLY A 1 98 ? 0.539 3.193 -6.290 1.00 92.25 98 GLY A O 1
ATOM 712 N N . HIS A 1 99 ? 0.303 1.087 -5.539 1.00 94.19 99 HIS A N 1
ATOM 713 C CA . HIS A 1 99 ? -1.091 1.178 -5.110 1.00 94.19 99 HIS A CA 1
ATOM 714 C C . HIS A 1 99 ? -1.265 0.505 -3.753 1.00 94.19 99 HIS A C 1
ATOM 716 O O . HIS A 1 99 ? -0.598 -0.488 -3.465 1.00 94.19 99 HIS A O 1
ATOM 722 N N . ALA A 1 100 ? -2.182 1.013 -2.935 1.00 93.69 100 ALA A N 1
ATOM 723 C CA . ALA A 1 100 ? -2.559 0.372 -1.687 1.00 93.69 100 ALA A CA 1
ATOM 724 C C . ALA A 1 100 ? -4.074 0.197 -1.584 1.00 93.69 100 ALA A C 1
ATOM 726 O O . ALA A 1 100 ? -4.847 1.074 -1.971 1.00 93.69 100 ALA A O 1
ATOM 727 N N . VAL A 1 101 ? -4.497 -0.931 -1.022 1.00 94.75 101 VAL A N 1
ATOM 728 C CA . VAL A 1 101 ? -5.878 -1.176 -0.608 1.00 94.75 101 VAL A CA 1
ATOM 729 C C . VAL A 1 101 ? -5.904 -1.383 0.894 1.00 94.75 101 VAL A C 1
ATOM 731 O O . VAL A 1 101 ? -5.221 -2.260 1.414 1.00 94.75 101 VAL A O 1
ATOM 734 N N . PHE A 1 102 ? -6.728 -0.602 1.579 1.00 93.38 102 PHE A N 1
ATOM 735 C CA . PHE A 1 102 ? -7.029 -0.756 2.995 1.00 93.38 102 PHE A CA 1
ATOM 736 C C . PHE A 1 102 ? -8.432 -1.340 3.101 1.00 93.38 102 PHE A C 1
ATOM 738 O O . PHE A 1 102 ? -9.403 -0.710 2.680 1.00 93.38 102 PHE A O 1
ATOM 745 N N . VAL A 1 103 ? -8.548 -2.550 3.639 1.00 94.00 103 VAL A N 1
ATOM 746 C CA . VAL A 1 103 ? -9.831 -3.246 3.762 1.00 94.00 103 VAL A CA 1
ATOM 747 C C . VAL A 1 103 ? -10.006 -3.780 5.172 1.00 94.00 103 VAL A C 1
ATOM 749 O O . VAL A 1 103 ? -9.102 -4.406 5.723 1.00 94.00 103 VAL A O 1
ATOM 752 N N . ARG A 1 104 ? -11.163 -3.528 5.786 1.00 93.12 104 ARG A N 1
ATOM 753 C CA . ARG A 1 104 ? -11.496 -4.129 7.083 1.00 93.12 104 ARG A CA 1
ATOM 754 C C . ARG A 1 104 ? -11.922 -5.579 6.878 1.00 93.12 104 ARG A C 1
ATOM 756 O O . ARG A 1 104 ? -12.575 -5.889 5.886 1.00 93.12 104 ARG A O 1
ATOM 763 N N . ARG A 1 105 ? -11.579 -6.480 7.803 1.00 89.44 105 ARG A N 1
ATOM 764 C CA . ARG A 1 105 ? -11.845 -7.927 7.648 1.00 89.44 105 ARG A CA 1
ATOM 765 C C . ARG A 1 105 ? -13.324 -8.293 7.504 1.00 89.44 105 ARG A C 1
ATOM 767 O O . ARG A 1 105 ? -13.627 -9.303 6.882 1.00 89.44 105 ARG A O 1
ATOM 774 N N . ASP A 1 106 ? -14.228 -7.481 8.044 1.00 88.94 106 ASP A N 1
ATOM 775 C CA . ASP A 1 106 ? -15.682 -7.637 7.893 1.00 88.94 106 ASP A CA 1
ATOM 776 C C . ASP A 1 106 ? -16.253 -6.915 6.653 1.00 88.94 106 ASP A C 1
ATOM 778 O O . ASP A 1 106 ? -17.469 -6.817 6.501 1.00 88.94 106 ASP A O 1
ATOM 782 N N . LEU A 1 107 ? -15.376 -6.390 5.788 1.00 90.56 107 LEU A N 1
ATOM 783 C CA . LEU A 1 107 ? -15.669 -5.729 4.514 1.00 90.56 107 LEU A CA 1
ATOM 784 C C . LEU A 1 107 ? -16.496 -4.439 4.597 1.00 90.56 107 LEU A C 1
ATOM 786 O O . LEU A 1 107 ? -16.901 -3.912 3.564 1.00 90.56 107 LEU A O 1
ATOM 790 N N . ARG A 1 108 ? -16.719 -3.872 5.789 1.00 90.69 108 ARG A N 1
ATOM 791 C CA . ARG A 1 108 ? -17.470 -2.607 5.904 1.00 90.69 108 ARG A CA 1
ATOM 792 C C . ARG A 1 108 ? -16.672 -1.374 5.494 1.00 90.69 108 ARG A C 1
ATOM 794 O O . ARG A 1 108 ? -17.260 -0.330 5.237 1.00 90.69 108 ARG A O 1
ATOM 801 N N . VAL A 1 109 ? -15.345 -1.486 5.447 1.00 90.38 109 VAL A N 1
ATOM 802 C CA . VAL A 1 109 ? -14.451 -0.410 5.009 1.00 90.38 109 VAL A CA 1
ATOM 803 C C . VAL A 1 109 ? -13.562 -0.931 3.894 1.00 90.38 109 VAL A C 1
ATOM 805 O O . VAL A 1 109 ? -12.911 -1.964 4.049 1.00 90.38 109 VAL A O 1
ATOM 808 N N . PHE A 1 110 ? -13.518 -0.179 2.799 1.00 92.50 110 PHE A N 1
ATOM 809 C CA . PHE A 1 110 ? -12.638 -0.392 1.661 1.00 92.50 110 PHE A CA 1
ATOM 810 C C . PHE A 1 110 ? -12.129 0.965 1.172 1.00 92.50 110 PHE A C 1
ATOM 812 O O . PHE A 1 110 ? -12.919 1.889 0.976 1.00 92.50 110 PHE A O 1
ATOM 819 N N . ALA A 1 111 ? -10.823 1.086 0.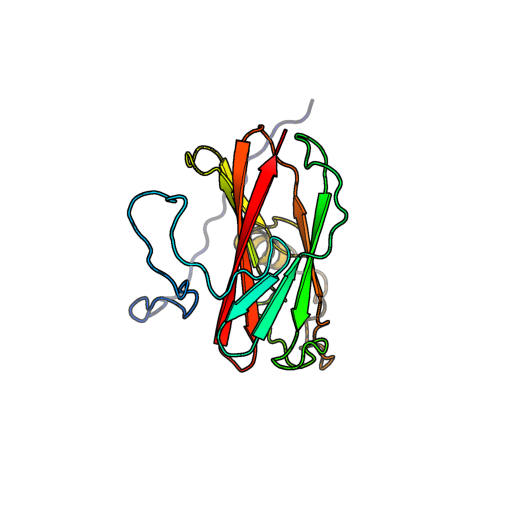959 1.00 90.62 111 ALA A N 1
ATOM 820 C CA . ALA A 1 111 ? -10.215 2.267 0.365 1.00 90.62 111 ALA A CA 1
ATOM 821 C C . ALA A 1 111 ? -9.070 1.870 -0.566 1.00 90.62 111 ALA A C 1
ATOM 823 O O . ALA A 1 111 ? -8.172 1.135 -0.163 1.00 90.62 111 ALA A O 1
ATOM 824 N N . HIS A 1 112 ? -9.083 2.402 -1.787 1.00 92.94 112 HIS A N 1
ATOM 825 C CA . HIS A 1 112 ? -7.953 2.353 -2.710 1.00 92.94 112 HIS A CA 1
ATOM 826 C C . HIS A 1 112 ? -7.204 3.692 -2.659 1.00 92.94 112 HIS A C 1
ATOM 828 O O . HIS A 1 112 ? -7.812 4.763 -2.751 1.00 92.94 112 HIS A O 1
ATOM 834 N N . VAL A 1 113 ? -5.889 3.640 -2.473 1.00 90.69 113 VAL A N 1
ATOM 835 C CA . VAL A 1 113 ? -5.052 4.802 -2.159 1.00 90.69 113 VAL A CA 1
ATOM 836 C C . VAL A 1 113 ? -3.806 4.786 -3.037 1.00 90.69 113 VAL A C 1
ATOM 838 O O . VAL A 1 113 ? -3.181 3.742 -3.229 1.00 90.69 113 VAL A O 1
ATOM 841 N N . HIS A 1 114 ? -3.434 5.952 -3.566 1.00 90.62 114 HIS A N 1
ATOM 842 C CA . HIS A 1 114 ? -2.208 6.149 -4.345 1.00 90.62 114 HIS A CA 1
ATOM 843 C C . HIS A 1 114 ? -1.166 6.942 -3.548 1.00 90.62 114 HIS A C 1
ATOM 845 O O . HIS A 1 114 ? -1.526 7.554 -2.537 1.00 90.62 114 HIS A O 1
ATOM 851 N N . PRO A 1 115 ? 0.114 6.975 -3.971 1.00 84.19 115 PRO A N 1
ATOM 852 C CA . PRO A 1 115 ? 1.157 7.640 -3.200 1.00 84.19 115 PRO A CA 1
ATOM 853 C C . PRO A 1 115 ? 0.968 9.156 -3.006 1.00 84.19 115 PRO A C 1
ATOM 855 O O . PRO A 1 115 ? 1.428 9.728 -2.024 1.00 84.19 115 PRO A O 1
ATOM 858 N N . SER A 1 116 ? 0.232 9.815 -3.904 1.00 70.81 116 SER A N 1
ATOM 859 C CA . SER A 1 116 ? -0.188 11.220 -3.784 1.00 70.81 116 SER A CA 1
ATOM 860 C C . SER A 1 116 ? -1.557 11.407 -3.102 1.00 70.81 116 SER A C 1
ATOM 862 O O . SER A 1 116 ? -2.088 12.515 -3.088 1.00 70.81 116 SER A O 1
ATOM 864 N N . GLY A 1 117 ? -2.146 10.340 -2.549 1.00 58.94 117 GLY A N 1
ATOM 865 C CA . GLY A 1 117 ? -3.519 10.292 -2.030 1.00 58.94 117 GLY A CA 1
ATOM 866 C C . GLY A 1 117 ? -4.542 9.730 -3.024 1.00 58.94 117 GLY A C 1
ATOM 867 O O . GLY A 1 117 ? -4.209 9.350 -4.140 1.00 58.94 117 GLY A O 1
ATOM 868 N N . SER A 1 118 ? -5.806 9.629 -2.607 1.00 51.84 118 SER A N 1
ATOM 869 C CA . SER A 1 118 ? -6.898 9.019 -3.386 1.00 51.84 118 SER A CA 1
ATOM 870 C C . SER A 1 118 ? -7.501 9.977 -4.422 1.00 51.84 118 SER A C 1
ATOM 872 O O . SER A 1 118 ? -8.664 10.357 -4.313 1.00 51.84 118 SER A O 1
ATOM 874 N N . ALA A 1 119 ? -6.743 10.385 -5.437 1.00 53.41 119 ALA A N 1
ATOM 875 C CA . ALA A 1 119 ? -7.354 10.953 -6.637 1.00 53.41 119 ALA A CA 1
ATOM 876 C C . ALA A 1 119 ? -7.616 9.801 -7.621 1.00 53.41 119 ALA A C 1
ATOM 878 O O . ALA A 1 119 ? -6.661 9.165 -8.063 1.00 53.41 119 ALA A O 1
ATOM 879 N N . PRO A 1 120 ? -8.874 9.469 -7.970 1.00 51.84 120 PRO A N 1
ATOM 880 C CA . PRO A 1 120 ? -9.104 8.430 -8.961 1.00 51.84 120 PRO A CA 1
ATOM 881 C C . PRO A 1 120 ? -8.477 8.872 -10.287 1.00 51.84 120 PRO A C 1
ATOM 883 O O . PRO A 1 120 ? -8.681 10.006 -10.719 1.00 51.84 120 PRO A O 1
ATOM 886 N N . MET A 1 121 ? -7.752 7.971 -10.956 1.00 50.28 121 MET A N 1
ATOM 887 C CA . MET A 1 121 ? -7.122 8.255 -12.256 1.00 50.28 121 MET A CA 1
ATOM 888 C C . MET A 1 121 ? -8.124 8.807 -13.274 1.00 50.28 121 MET A C 1
ATOM 890 O O . MET A 1 121 ? -7.783 9.670 -14.075 1.00 50.28 121 MET A O 1
ATOM 894 N N . ALA A 1 122 ? -9.387 8.378 -13.187 1.00 44.03 122 ALA A N 1
ATOM 895 C CA . ALA A 1 122 ? -10.481 8.938 -13.970 1.00 44.03 122 ALA A CA 1
ATOM 896 C C . ALA A 1 122 ? -10.699 10.442 -13.710 1.00 44.03 122 ALA A C 1
ATOM 898 O O . ALA A 1 122 ? -10.860 11.199 -14.661 1.00 44.03 122 ALA A O 1
ATOM 899 N N . ALA A 1 123 ? -10.655 10.905 -12.456 1.00 48.53 123 ALA A N 1
ATOM 900 C CA . ALA A 1 123 ? -10.776 12.330 -12.140 1.00 48.53 123 ALA A CA 1
ATOM 901 C C . ALA A 1 123 ? -9.550 13.133 -12.595 1.00 48.53 123 ALA A C 1
ATOM 903 O O . ALA A 1 123 ? -9.717 14.248 -13.081 1.00 48.53 123 ALA A O 1
ATOM 904 N N . ILE A 1 124 ? -8.339 12.564 -12.511 1.00 53.78 124 ILE A N 1
ATOM 905 C CA . ILE A 1 124 ? -7.128 13.192 -13.069 1.00 53.78 124 ILE A CA 1
ATOM 906 C C . ILE A 1 124 ? -7.251 13.317 -14.597 1.00 53.78 124 ILE A C 1
ATOM 908 O O . ILE A 1 124 ? -7.034 14.397 -15.142 1.00 53.78 124 ILE A O 1
ATOM 912 N N . ALA A 1 125 ? -7.678 12.254 -15.284 1.00 51.25 125 ALA A N 1
ATOM 913 C CA . ALA A 1 125 ? -7.853 12.240 -16.736 1.00 51.25 125 ALA A CA 1
ATOM 914 C C . ALA A 1 125 ? -8.953 13.202 -17.225 1.00 51.25 125 ALA A C 1
ATOM 916 O O . ALA A 1 125 ? -8.841 13.756 -18.318 1.00 51.25 125 ALA A O 1
ATOM 917 N N . ILE A 1 126 ? -10.007 13.419 -16.430 1.00 48.31 126 ILE A N 1
ATOM 918 C CA . ILE A 1 126 ? -11.052 14.414 -16.714 1.00 48.31 126 ILE A CA 1
ATOM 919 C C . ILE A 1 126 ? -10.524 15.834 -16.459 1.00 48.31 126 ILE A C 1
ATOM 921 O O . ILE A 1 126 ? -10.685 16.701 -17.312 1.00 48.31 126 ILE A O 1
ATOM 925 N N . GLY A 1 127 ? -9.837 16.074 -15.336 1.00 52.38 127 GLY A N 1
ATOM 926 C CA . GLY A 1 127 ? -9.263 17.384 -15.005 1.00 52.38 127 GLY A CA 1
ATOM 927 C C . GLY A 1 127 ? -8.200 17.861 -16.001 1.00 52.38 127 GLY A C 1
ATOM 928 O O . GLY A 1 127 ? -8.154 19.045 -16.321 1.00 52.38 127 GLY A O 1
ATOM 929 N N . GLN A 1 128 ? -7.400 16.943 -16.554 1.00 49.62 128 GLN A N 1
ATOM 930 C CA . GLN A 1 128 ? -6.408 17.237 -17.597 1.00 49.62 128 GLN A CA 1
ATOM 931 C C . GLN A 1 128 ? -7.029 17.601 -18.955 1.00 49.62 128 GLN A C 1
ATOM 933 O O . GLN A 1 128 ? -6.377 18.270 -19.747 1.00 49.62 128 GLN A O 1
ATOM 938 N N . ARG A 1 129 ? -8.278 17.195 -19.234 1.00 48.97 129 ARG A N 1
ATOM 939 C CA . ARG A 1 129 ? -9.001 17.567 -20.466 1.00 48.97 129 ARG A CA 1
ATOM 940 C C . ARG A 1 129 ? -9.721 18.914 -20.370 1.00 48.97 129 ARG A C 1
ATOM 942 O O . ARG A 1 129 ? -10.064 19.478 -21.400 1.00 48.97 129 ARG A O 1
ATOM 949 N N . SER A 1 130 ? -9.960 19.420 -19.161 1.00 42.06 130 SER A N 1
ATOM 950 C CA . SER A 1 130 ? -10.643 20.704 -18.932 1.00 42.06 130 SER A CA 1
ATOM 951 C C . SER A 1 130 ? -9.691 21.907 -18.883 1.00 42.06 130 SER A C 1
ATOM 953 O O . SER A 1 130 ? -10.145 23.035 -18.704 1.00 42.06 130 SER A O 1
ATOM 955 N N . LEU A 1 131 ? -8.381 21.686 -19.023 1.00 41.06 131 LEU A N 1
ATOM 956 C CA . LEU A 1 131 ? -7.345 22.716 -18.980 1.00 41.06 131 LEU A CA 1
ATOM 957 C C . LEU A 1 131 ? -6.540 22.710 -20.287 1.00 41.06 131 LEU A C 1
ATOM 959 O O . LEU A 1 131 ? -5.380 22.311 -20.301 1.00 41.06 131 LEU A O 1
ATOM 963 N N . ASP A 1 132 ? -7.118 23.217 -21.378 1.00 45.00 132 ASP A N 1
ATOM 964 C CA . ASP A 1 132 ? -6.336 23.651 -22.550 1.00 45.00 132 ASP A CA 1
ATOM 965 C C . ASP A 1 132 ? -5.675 25.016 -22.278 1.00 45.00 132 ASP A C 1
ATOM 967 O O . ASP A 1 132 ? -5.857 26.000 -22.995 1.00 45.00 132 ASP A O 1
ATOM 971 N N . ALA A 1 133 ? -4.894 25.090 -21.202 1.00 42.81 133 ALA A N 1
ATOM 972 C CA . ALA A 1 133 ? -4.006 26.206 -20.924 1.00 42.81 133 ALA A CA 1
ATOM 973 C C . ALA A 1 133 ? -2.713 25.654 -20.321 1.00 42.81 133 ALA A C 1
ATOM 975 O O . ALA A 1 133 ? -2.662 25.262 -19.157 1.00 42.81 133 ALA A O 1
ATOM 976 N N . GLN A 1 134 ? -1.692 25.651 -21.180 1.00 36.09 134 GLN A N 1
ATOM 977 C CA . GLN A 1 134 ? -0.340 25.132 -21.009 1.00 36.09 134 GLN A CA 1
ATOM 978 C C . GLN A 1 134 ? -0.260 23.602 -21.026 1.00 36.09 134 GLN A C 1
ATOM 980 O O . GLN A 1 134 ? -0.993 22.937 -20.297 1.00 36.09 134 GLN A O 1
ATOM 985 N N . PRO A 1 135 ? 0.676 23.016 -21.803 1.00 35.06 135 PRO A N 1
ATOM 986 C CA . PRO A 1 135 ? 1.038 21.635 -21.571 1.00 35.06 135 PRO A CA 1
ATOM 987 C C . PRO A 1 135 ? 1.515 21.571 -20.121 1.00 35.06 135 PRO A C 1
ATOM 989 O O . PRO A 1 135 ? 2.595 22.066 -19.790 1.00 35.06 135 PRO A O 1
ATOM 992 N N . ALA A 1 136 ? 0.707 20.961 -19.247 1.00 39.56 136 ALA A N 1
ATOM 993 C CA . ALA A 1 136 ? 1.264 20.292 -18.087 1.00 39.56 136 ALA A CA 1
ATOM 994 C C . ALA A 1 136 ? 2.448 19.503 -18.642 1.00 39.56 136 ALA A C 1
ATOM 996 O O . ALA A 1 136 ? 2.273 18.885 -19.705 1.00 39.56 136 ALA A O 1
ATOM 997 N N . PRO A 1 137 ? 3.649 19.578 -18.036 1.00 36.31 137 PRO A N 1
ATOM 998 C CA . PRO A 1 137 ? 4.734 18.752 -18.512 1.00 36.31 137 PRO A CA 1
ATOM 999 C C . PRO A 1 137 ? 4.127 17.364 -18.616 1.00 36.31 137 PRO A C 1
ATOM 1001 O O . PRO A 1 137 ? 3.613 16.835 -17.625 1.00 36.31 137 PRO A O 1
ATOM 1004 N N . MET A 1 138 ? 4.109 16.803 -19.836 1.00 37.25 138 MET A N 1
ATOM 1005 C CA . MET A 1 138 ? 4.076 15.361 -19.956 1.00 37.25 138 MET A CA 1
ATOM 1006 C C . MET A 1 138 ? 5.037 14.937 -18.857 1.00 37.25 138 MET A C 1
ATOM 1008 O O . MET A 1 138 ? 6.168 15.448 -18.812 1.00 37.25 138 MET A O 1
ATOM 1012 N N . HIS A 1 139 ? 4.617 14.045 -17.968 1.00 45.03 139 HIS A N 1
ATOM 1013 C CA . HIS A 1 139 ? 5.586 13.180 -17.325 1.00 45.03 139 HIS A CA 1
ATOM 1014 C C . HIS A 1 139 ? 6.190 12.329 -18.461 1.00 45.03 139 HIS A C 1
ATOM 1016 O O . HIS A 1 139 ? 5.962 11.131 -18.566 1.00 45.03 139 HIS A O 1
ATOM 1022 N N . THR A 1 140 ? 6.896 13.003 -19.385 1.00 36.62 140 THR A N 1
ATOM 1023 C CA . THR A 1 140 ? 8.131 12.622 -20.029 1.00 36.62 140 THR A CA 1
ATOM 1024 C C . THR A 1 140 ? 8.778 11.810 -18.959 1.00 36.62 140 THR A C 1
ATOM 1026 O O . THR A 1 140 ? 9.079 12.378 -17.904 1.00 36.62 140 THR A O 1
ATOM 1029 N N . GLY A 1 141 ? 8.774 10.491 -19.164 1.00 39.38 141 GLY A N 1
ATOM 1030 C CA . GLY A 1 141 ? 9.259 9.548 -18.183 1.00 39.38 141 GLY A CA 1
ATOM 1031 C C . GLY A 1 141 ? 10.507 10.170 -17.607 1.00 39.38 141 GLY A C 1
ATOM 1032 O O . GLY A 1 141 ? 11.461 10.430 -18.346 1.00 39.38 141 GLY A O 1
ATOM 1033 N N . HIS A 1 142 ? 10.437 10.562 -16.333 1.00 39.62 142 HIS A N 1
ATOM 1034 C CA . HIS A 1 142 ? 11.651 10.950 -15.668 1.00 39.62 142 HIS A CA 1
ATOM 1035 C C . HIS A 1 142 ? 12.472 9.679 -15.773 1.00 39.62 142 HIS A C 1
ATOM 1037 O O . HIS A 1 142 ? 12.135 8.665 -15.168 1.00 39.62 142 HIS A O 1
ATOM 1043 N N . ALA A 1 143 ? 13.499 9.724 -16.617 1.00 39.09 143 ALA A N 1
ATOM 1044 C CA . ALA A 1 143 ? 14.562 8.742 -16.704 1.00 39.09 143 ALA A CA 1
ATOM 1045 C C . ALA A 1 143 ? 15.408 8.817 -15.417 1.00 39.09 143 ALA A C 1
ATOM 1047 O O . ALA A 1 143 ? 16.630 8.893 -15.448 1.00 39.09 143 ALA A O 1
ATOM 1048 N N . GLY A 1 144 ? 14.723 8.902 -14.279 1.00 53.12 144 GLY A N 1
ATOM 1049 C CA . GLY A 1 144 ? 15.226 8.796 -12.938 1.00 53.12 144 GLY A CA 1
ATOM 1050 C C . GLY A 1 144 ? 14.601 7.540 -12.368 1.00 53.12 144 GLY A C 1
ATOM 1051 O O . GLY A 1 144 ? 13.389 7.343 -12.439 1.00 53.12 144 GLY A O 1
ATOM 1052 N N . THR A 1 145 ? 15.453 6.676 -11.843 1.00 72.00 145 THR A N 1
ATOM 1053 C CA . THR A 1 145 ? 15.057 5.505 -11.075 1.00 72.00 145 THR A CA 1
ATOM 1054 C C . THR A 1 145 ? 13.981 5.881 -10.057 1.00 72.00 145 THR A C 1
ATOM 1056 O O . THR A 1 145 ? 14.172 6.810 -9.267 1.00 72.00 145 THR A O 1
ATOM 1059 N N . LEU A 1 146 ? 12.848 5.173 -10.080 1.00 86.81 146 LEU A N 1
ATOM 1060 C CA . LEU A 1 146 ? 11.834 5.321 -9.042 1.00 86.81 146 LEU A CA 1
ATOM 1061 C C . LEU A 1 146 ? 12.462 4.995 -7.677 1.00 86.81 146 LEU A C 1
ATOM 1063 O O . LEU A 1 146 ? 13.254 4.054 -7.579 1.00 86.81 146 LEU A O 1
ATOM 1067 N N . PRO A 1 147 ? 12.137 5.753 -6.616 1.00 90.06 147 PRO A N 1
ATOM 1068 C CA . PRO A 1 147 ? 12.670 5.466 -5.295 1.00 90.06 147 PRO A CA 1
ATOM 1069 C C . PRO A 1 147 ? 12.205 4.085 -4.831 1.00 90.06 147 PRO A C 1
ATOM 1071 O O . PRO A 1 147 ? 11.064 3.703 -5.066 1.00 90.06 147 PRO A O 1
ATOM 1074 N N . ALA A 1 148 ? 13.042 3.395 -4.057 1.00 93.19 148 ALA A N 1
ATOM 1075 C CA . ALA A 1 148 ? 12.715 2.120 -3.413 1.00 93.19 148 ALA A CA 1
ATOM 1076 C C . ALA A 1 148 ? 11.547 2.200 -2.409 1.00 93.19 148 ALA A C 1
ATOM 1078 O O . ALA A 1 148 ? 11.253 1.224 -1.730 1.00 93.19 148 ALA A O 1
ATOM 1079 N N . THR A 1 149 ? 10.924 3.364 -2.235 1.00 93.25 149 THR A N 1
ATOM 1080 C CA . THR A 1 149 ? 9.951 3.638 -1.183 1.00 93.25 149 THR A CA 1
ATOM 1081 C C . THR A 1 149 ? 8.675 4.204 -1.786 1.00 93.25 149 THR A C 1
ATOM 1083 O O . THR A 1 149 ? 8.721 5.147 -2.576 1.00 93.25 149 THR A O 1
ATOM 1086 N N . VAL A 1 150 ? 7.535 3.672 -1.349 1.00 93.12 150 VAL A N 1
ATOM 1087 C CA . VAL A 1 150 ? 6.194 4.168 -1.676 1.00 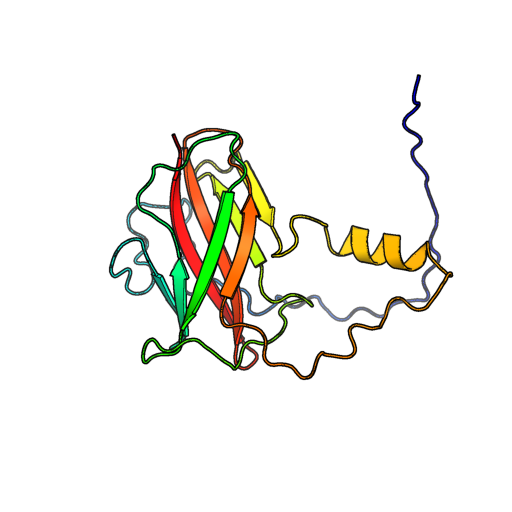93.12 150 VAL A CA 1
ATOM 1088 C C . VAL A 1 150 ? 5.446 4.510 -0.391 1.00 93.12 150 VAL A C 1
ATOM 1090 O O . VAL A 1 150 ? 5.530 3.779 0.595 1.00 93.12 150 VAL A O 1
ATOM 1093 N N . SER A 1 151 ? 4.718 5.624 -0.383 1.00 91.81 151 SER A N 1
ATOM 1094 C CA . SER A 1 151 ? 4.048 6.133 0.818 1.00 91.81 151 SER A CA 1
ATOM 1095 C C . SER A 1 151 ? 2.611 6.509 0.514 1.00 91.81 151 SER A C 1
ATOM 1097 O O . SER A 1 151 ? 2.382 7.249 -0.427 1.00 91.81 151 SER A O 1
ATOM 1099 N N . PHE A 1 152 ? 1.658 6.053 1.323 1.00 93.00 152 PHE A N 1
ATOM 1100 C CA . PHE A 1 152 ? 0.224 6.243 1.101 1.00 93.00 152 PHE A CA 1
ATOM 1101 C C . PHE A 1 152 ? -0.399 7.009 2.276 1.00 93.00 152 PHE A C 1
ATOM 1103 O O . PHE A 1 152 ? -0.370 6.501 3.400 1.00 93.00 152 PHE A O 1
ATOM 1110 N N . PRO A 1 153 ? -0.961 8.213 2.070 1.00 89.44 153 PRO A N 1
ATOM 1111 C CA . PRO A 1 153 ? -1.678 8.925 3.120 1.00 89.44 153 PRO A CA 1
ATOM 1112 C C . PRO A 1 153 ? -3.062 8.298 3.330 1.00 89.44 153 PRO A C 1
ATOM 1114 O O . PRO A 1 153 ? -3.873 8.243 2.407 1.00 89.44 153 PRO A O 1
ATOM 1117 N N . TYR A 1 154 ? -3.352 7.835 4.545 1.00 92.06 154 TYR A N 1
ATOM 1118 C CA . TYR A 1 154 ? -4.654 7.261 4.883 1.00 92.06 154 TYR A CA 1
ATOM 1119 C C . TYR A 1 154 ? -5.000 7.463 6.362 1.00 92.06 154 TYR A C 1
ATOM 1121 O O . TYR A 1 154 ? -4.116 7.592 7.205 1.00 92.06 154 TYR A O 1
ATOM 1129 N N . GLY A 1 155 ? -6.291 7.494 6.687 1.00 91.62 155 GLY A N 1
ATOM 1130 C CA . GLY A 1 155 ? -6.782 7.526 8.062 1.00 91.62 155 GLY A CA 1
ATOM 1131 C C . GLY A 1 155 ? -7.936 6.549 8.231 1.00 91.62 155 GLY A C 1
ATOM 1132 O O . GLY A 1 155 ? -8.897 6.583 7.462 1.00 91.62 155 GLY A O 1
ATOM 1133 N N . PHE A 1 156 ? -7.848 5.675 9.234 1.00 92.31 156 PHE A N 1
ATOM 1134 C CA . PHE A 1 156 ? -8.878 4.667 9.474 1.00 92.31 156 PHE A CA 1
ATOM 1135 C C . PHE A 1 156 ? -10.159 5.316 10.020 1.00 92.31 156 PHE A C 1
ATOM 1137 O O . PHE A 1 156 ? -10.089 6.024 11.029 1.00 92.31 156 PHE A O 1
ATOM 1144 N N . PRO A 1 157 ? -11.334 5.083 9.410 1.00 92.12 157 PRO A N 1
ATOM 1145 C CA . PRO A 1 157 ? -12.577 5.717 9.851 1.00 92.12 157 PRO A CA 1
ATOM 1146 C C . PRO A 1 157 ? -13.131 5.103 11.146 1.00 92.12 157 PRO A C 1
ATOM 1148 O O . PRO A 1 157 ? -13.723 5.811 11.961 1.00 92.12 157 PRO A O 1
ATOM 1151 N N . GLU A 1 158 ? -12.920 3.799 11.345 1.00 92.25 158 GLU A N 1
ATOM 1152 C CA . GLU A 1 158 ? -13.467 3.006 12.451 1.00 92.25 158 GLU A CA 1
ATOM 1153 C C . GLU A 1 158 ? -12.423 2.006 12.983 1.00 92.25 158 GLU A C 1
ATOM 1155 O O . GLU A 1 158 ? -11.567 1.569 12.204 1.00 92.25 158 GLU A O 1
ATOM 1160 N N . PRO A 1 159 ? -12.481 1.607 14.270 1.00 96.62 159 PRO A N 1
ATOM 1161 C CA . PRO A 1 159 ? -11.586 0.590 14.814 1.00 96.62 159 PRO A CA 1
ATOM 1162 C C . PRO A 1 159 ? -11.837 -0.778 14.174 1.00 96.62 159 PRO A C 1
ATOM 1164 O O . PRO A 1 159 ? -12.906 -1.036 13.612 1.00 96.62 159 PRO A O 1
ATOM 1167 N N . GLY A 1 160 ? -10.863 -1.676 14.289 1.00 93.75 160 GLY A N 1
ATOM 1168 C CA . GLY A 1 160 ? -10.992 -3.058 13.835 1.00 93.75 160 GLY A CA 1
ATOM 1169 C C . GLY A 1 160 ? -9.726 -3.616 13.200 1.00 93.75 160 GLY A C 1
ATOM 1170 O O . GLY A 1 160 ? -8.681 -2.967 13.155 1.00 93.75 160 GLY A O 1
ATOM 1171 N N . ASP A 1 161 ? -9.843 -4.842 12.698 1.00 94.75 161 ASP A N 1
ATOM 1172 C CA . ASP A 1 161 ? -8.758 -5.531 12.010 1.00 94.75 161 ASP A CA 1
ATOM 1173 C C . ASP A 1 161 ? -8.789 -5.203 10.517 1.00 94.75 161 ASP A C 1
ATOM 1175 O O . ASP A 1 161 ? -9.740 -5.552 9.808 1.00 94.75 161 ASP A O 1
ATOM 1179 N N . TYR A 1 162 ? -7.733 -4.554 10.033 1.00 92.69 162 TYR A N 1
ATOM 1180 C CA . TYR A 1 162 ? -7.555 -4.231 8.622 1.00 92.69 162 TYR A CA 1
ATOM 1181 C C . TYR A 1 162 ? -6.490 -5.113 7.980 1.00 92.69 162 TYR A C 1
ATOM 1183 O O . TYR A 1 162 ? -5.505 -5.501 8.610 1.00 92.69 162 TYR A O 1
ATOM 1191 N N . ARG A 1 163 ? -6.674 -5.379 6.689 1.00 94.00 163 ARG A N 1
ATOM 1192 C CA . ARG A 1 163 ? -5.636 -5.845 5.779 1.00 94.00 163 ARG A CA 1
ATOM 1193 C C . ARG A 1 163 ? -5.219 -4.677 4.891 1.00 94.00 163 ARG A C 1
ATOM 1195 O O . ARG A 1 163 ? -6.074 -4.003 4.316 1.00 94.00 163 ARG A O 1
ATOM 1202 N N . ILE A 1 164 ? -3.914 -4.462 4.771 1.00 93.38 164 ILE A N 1
ATOM 1203 C CA . ILE A 1 164 ? -3.324 -3.543 3.799 1.00 93.38 164 ILE A CA 1
ATOM 1204 C C . ILE A 1 164 ? -2.696 -4.389 2.697 1.00 93.38 164 ILE A C 1
ATOM 1206 O O . ILE A 1 164 ? -1.817 -5.203 2.976 1.00 93.38 164 ILE A O 1
ATOM 1210 N N . LEU A 1 165 ? -3.158 -4.216 1.464 1.00 93.19 165 LEU A N 1
ATOM 1211 C CA . LEU A 1 165 ? -2.553 -4.810 0.276 1.00 93.19 165 LEU A CA 1
ATOM 1212 C C . LEU A 1 165 ? -1.745 -3.728 -0.429 1.00 93.19 165 LEU A C 1
ATOM 1214 O O . LEU A 1 165 ? -2.284 -2.657 -0.684 1.00 93.19 165 LEU A O 1
ATOM 1218 N N . VAL A 1 166 ? -0.479 -3.990 -0.732 1.00 93.62 166 VAL A N 1
ATOM 1219 C CA . VAL A 1 166 ? 0.421 -3.047 -1.407 1.00 93.62 166 VAL A CA 1
ATOM 1220 C C . VAL A 1 166 ? 0.888 -3.669 -2.707 1.00 93.62 166 VAL A C 1
ATOM 1222 O O . VAL A 1 166 ? 1.373 -4.797 -2.702 1.00 93.62 166 VAL A O 1
ATOM 1225 N N . GLN A 1 167 ? 0.754 -2.929 -3.799 1.00 94.00 167 GLN A N 1
ATOM 1226 C CA . GLN A 1 167 ? 1.167 -3.338 -5.133 1.00 94.00 167 GLN A CA 1
ATOM 1227 C C . GLN A 1 167 ? 2.236 -2.391 -5.656 1.00 94.00 167 GLN A C 1
ATOM 1229 O O . GLN A 1 167 ? 2.052 -1.173 -5.652 1.00 94.00 167 GLN A O 1
ATOM 1234 N N . VAL A 1 168 ? 3.331 -2.959 -6.139 1.00 93.44 168 VAL A N 1
ATOM 1235 C CA . VAL A 1 168 ? 4.392 -2.261 -6.876 1.00 93.44 168 VAL A CA 1
ATOM 1236 C C . VAL A 1 168 ? 4.716 -3.073 -8.120 1.00 93.44 168 VAL A C 1
ATOM 1238 O O . VAL A 1 168 ? 4.462 -4.275 -8.143 1.00 93.44 168 VAL A O 1
ATOM 1241 N N . LYS A 1 169 ? 5.276 -2.452 -9.157 1.00 92.69 169 LYS A N 1
ATOM 1242 C CA . LYS A 1 169 ? 5.757 -3.186 -10.330 1.00 92.69 169 LYS A CA 1
ATOM 1243 C C . LYS A 1 169 ? 7.277 -3.187 -10.344 1.00 92.69 169 LYS A C 1
ATOM 1245 O O . LYS A 1 169 ? 7.899 -2.158 -10.100 1.00 92.69 169 LYS A O 1
ATOM 1250 N N . ARG A 1 170 ? 7.869 -4.349 -10.588 1.00 91.31 170 ARG A N 1
ATOM 1251 C CA . ARG A 1 170 ? 9.318 -4.545 -10.650 1.00 91.31 170 ARG A CA 1
ATOM 1252 C C . ARG A 1 170 ? 9.615 -5.611 -11.694 1.00 91.31 170 ARG A C 1
ATOM 1254 O O . ARG A 1 170 ? 8.943 -6.640 -11.720 1.00 91.31 170 ARG A O 1
ATOM 1261 N N . HIS A 1 171 ? 10.598 -5.379 -12.559 1.00 89.25 171 HIS A N 1
ATOM 1262 C CA . HIS A 1 171 ? 10.928 -6.294 -13.662 1.00 89.25 171 HIS A CA 1
ATOM 1263 C C . HIS A 1 171 ? 9.719 -6.669 -14.538 1.00 89.25 171 HIS A C 1
ATOM 1265 O O . HIS A 1 171 ? 9.549 -7.825 -14.933 1.00 89.25 171 HIS A O 1
ATOM 1271 N N . GLY A 1 172 ? 8.838 -5.709 -14.818 1.00 89.06 172 GLY A N 1
ATOM 1272 C CA . GLY A 1 172 ? 7.659 -5.945 -15.644 1.00 89.06 172 GLY A CA 1
ATOM 1273 C C . GLY A 1 172 ? 6.519 -6.706 -14.958 1.00 89.06 172 GLY A C 1
ATOM 1274 O O . GLY A 1 172 ? 5.484 -6.879 -15.600 1.00 89.06 172 GLY A O 1
ATOM 1275 N N . ARG A 1 173 ? 6.663 -7.104 -13.686 1.00 89.00 173 ARG A N 1
ATOM 1276 C CA . ARG A 1 173 ? 5.683 -7.888 -12.921 1.00 89.00 173 ARG A CA 1
ATOM 1277 C C . ARG A 1 173 ? 5.106 -7.094 -11.757 1.00 89.00 173 ARG A C 1
ATOM 1279 O O . ARG A 1 173 ? 5.841 -6.380 -11.076 1.00 89.00 173 ARG A O 1
ATOM 1286 N N . VAL A 1 174 ? 3.811 -7.253 -11.499 1.00 90.94 174 VAL A N 1
ATOM 1287 C CA . VAL A 1 174 ? 3.187 -6.731 -10.275 1.00 90.94 174 VAL A CA 1
ATOM 1288 C C . VAL A 1 174 ? 3.531 -7.623 -9.079 1.00 90.94 174 VAL A C 1
ATOM 1290 O O . VAL A 1 174 ? 3.222 -8.812 -9.050 1.00 90.94 174 VAL A O 1
ATOM 1293 N N . GLU A 1 175 ? 4.158 -7.032 -8.068 1.00 91.19 175 GLU A N 1
ATOM 1294 C CA . GLU A 1 175 ? 4.413 -7.647 -6.770 1.00 91.19 175 GLU A CA 1
ATOM 1295 C C . GLU A 1 175 ? 3.365 -7.157 -5.771 1.00 91.19 175 GLU A C 1
ATOM 1297 O O . GLU A 1 175 ? 3.276 -5.959 -5.490 1.00 91.19 175 GLU A O 1
ATOM 1302 N N . THR A 1 176 ? 2.584 -8.088 -5.216 1.00 90.62 176 THR A N 1
ATOM 1303 C CA . THR A 1 176 ? 1.567 -7.782 -4.203 1.00 90.62 176 THR A CA 1
ATOM 1304 C C . THR A 1 176 ? 1.999 -8.299 -2.832 1.00 90.62 176 THR A C 1
ATOM 1306 O O . THR A 1 176 ? 2.298 -9.484 -2.672 1.00 90.62 176 THR A O 1
ATOM 1309 N N . ALA A 1 177 ? 1.998 -7.414 -1.838 1.00 90.06 177 ALA A N 1
ATOM 1310 C CA . ALA A 1 177 ? 2.275 -7.694 -0.433 1.00 90.06 177 ALA A CA 1
ATOM 1311 C C . ALA A 1 177 ? 1.032 -7.471 0.433 1.00 90.06 177 ALA A C 1
ATOM 1313 O O . ALA A 1 177 ? 0.219 -6.596 0.146 1.00 90.06 177 ALA A O 1
ATOM 1314 N N . ALA A 1 178 ? 0.911 -8.231 1.522 1.00 88.88 178 ALA A N 1
ATOM 1315 C CA . ALA A 1 178 ? -0.204 -8.138 2.461 1.00 88.88 178 ALA A CA 1
ATOM 1316 C C . ALA A 1 178 ? 0.292 -7.927 3.899 1.00 88.88 178 ALA A C 1
ATOM 1318 O O . ALA A 1 178 ? 1.189 -8.632 4.359 1.00 88.88 178 ALA A O 1
ATOM 1319 N N . PHE A 1 179 ? -0.330 -6.991 4.619 1.00 89.19 179 PHE A N 1
ATOM 1320 C CA . PHE A 1 179 ? -0.008 -6.644 6.006 1.00 89.19 179 PHE A CA 1
ATOM 1321 C C . PHE A 1 179 ? -1.274 -6.617 6.861 1.00 89.19 179 PHE A C 1
ATOM 1323 O O . PHE A 1 179 ? -2.322 -6.156 6.406 1.00 89.19 179 PHE A O 1
ATOM 1330 N N . ASP A 1 180 ? -1.183 -7.090 8.103 1.00 91.00 180 ASP A N 1
ATOM 1331 C CA . ASP A 1 180 ? -2.253 -6.941 9.091 1.00 91.00 180 ASP A CA 1
ATOM 1332 C C . ASP A 1 180 ? -2.061 -5.653 9.900 1.00 91.00 180 ASP A C 1
ATOM 1334 O O . ASP A 1 180 ? -0.965 -5.348 10.371 1.00 91.00 180 ASP A O 1
ATOM 1338 N N . ALA A 1 181 ? -3.145 -4.905 10.076 1.00 90.75 181 ALA A N 1
ATOM 1339 C CA . ALA A 1 181 ? -3.168 -3.616 10.747 1.00 90.75 181 ALA A CA 1
ATOM 1340 C C . ALA A 1 181 ? -4.310 -3.588 11.779 1.00 90.75 181 ALA A C 1
ATOM 1342 O O . ALA A 1 181 ? -5.443 -3.253 11.429 1.00 90.75 181 ALA A O 1
ATOM 1343 N N . PRO A 1 182 ? -4.047 -3.953 13.048 1.00 92.69 182 PRO A N 1
ATOM 1344 C CA . PRO A 1 182 ? -5.020 -3.779 14.120 1.00 92.69 182 PRO A CA 1
ATOM 1345 C C . PRO A 1 182 ? -5.134 -2.292 14.483 1.00 92.69 182 PRO A C 1
ATOM 1347 O O . PRO A 1 182 ? -4.127 -1.644 14.788 1.00 92.69 182 PRO A O 1
ATOM 1350 N N . VAL A 1 183 ? -6.356 -1.759 14.461 1.00 93.75 183 VAL A N 1
ATOM 1351 C CA . VAL A 1 183 ? -6.660 -0.341 14.712 1.00 93.75 183 VAL A CA 1
ATOM 1352 C C . VAL A 1 183 ? -7.567 -0.211 15.931 1.00 93.75 183 VAL A C 1
ATOM 1354 O O . VAL A 1 183 ? -8.570 -0.922 16.029 1.00 93.75 183 VAL A O 1
ATOM 1357 N N . ARG A 1 184 ? -7.215 0.697 16.847 1.00 88.81 184 ARG A N 1
ATOM 1358 C CA . ARG A 1 184 ? -7.961 0.982 18.082 1.00 88.81 184 ARG A CA 1
ATOM 1359 C C . ARG A 1 184 ? -8.704 2.315 18.032 1.00 88.81 184 ARG A C 1
ATOM 1361 O O . ARG A 1 184 ? -8.247 3.252 17.334 1.00 88.81 184 ARG A O 1
#

Foldseek 3Di:
DDDDDDDDDDDDDDDDPDDPDDDDQQDDPWDPDDAPDPDGPFAPCPDQFWGDDPQKIKGFDDDPDAAEAPDWDKTKIFIAGNVRHGDQFWDDDVNAQKKKWKAFRVRPDIDIWGLVGPDPVVNVVVVCVVDPDDPPPPVPPPPGGDGRMGITIDGHHDFHKIKMWMWTGGPNHIDIDIGIHGYD

Sequence (184 aa):
TGVSETVTAQLETGAIRGTSLAGDDSALSGVVGSGFSRTDALSEVVGSGFSRTNGTRIVWVRDTQPLTTKTLTIFTFRVEDAGGQPANDLDLYMGMPGHAVFVRRDLRVFAHVHPSGSAPMAAIAIGQRSLDAQPAPMHTGHAGTLPATVSFPYGFPEPGDYRILVQVKRHGRVETAAFDAPVR

pLDDT: mean 72.05, std 22.16, range [32.34, 96.62]

Radius of gyration: 19.05 Å; chains: 1; bounding box: 44×50×50 Å